Protein AF-A0A4Q4BQ60-F1 (afdb_monomer)

Secondary structure (DSSP, 8-state):
-PPPEEEEEEE-TTSSHHHHHHHHHTBTTEEE-S-TTBTTB-TTGGG-HHHHHHHHHHHTS--SSTT-HHHHHHHHH-HHHHHHHHHHHHHHTT-SEEEEEEETTTS-HHHHHHHHTSTTEEEEEEE--HHHHHHHHHHHHHHT--SS---SS--PPP-HHHHHHHHHHHHHHHHHHHHHHHHHT--EEEEEIIIIISS-HHHHHHHHHHHHHHTT----BS-SPPPTT---S---SSGGGGSTTHHHHHHHHHHTT-HHHHHSPTTTTTS-SS--TT------PPPPTTSS----------TT--------SS-HHHHHH-SSS--S-SPPPP--PPPP----------

Nearest PDB structures (foldseek):
  3ap3-assembly2_C  TM=4.066E-01  e=5.885E-04  Homo sapiens
  3qen-assembly1_B  TM=4.808E-01  e=2.242E-01  Homo sapiens
  3qej-assembly1_A  TM=4.127E-01  e=4.583E-01  Homo sapiens
  5ucp-assembly1_B  TM=2.015E-01  e=6.737E-01  Helicobacter pylori 26695
  5ucn-assembly1_A  TM=2.045E-01  e=1.814E+00  Helicobacter pylori 26695

Foldseek 3Di:
DAAEAEEEAEEAPQLCQLVLLLQQVQFPLEQRFECCLDQQFHGSVQVVVQLQCQLCVQLVHDPNDRRDPRLNVSCVVQVLSSVVSSSVSSVVVVGSYYYYYDYLPSDDLVSLLVVLLDPNYEYEYRWEQLLSSVLLVVQCVVVVDNWDAQCQVPAAADDLVCSVVVSVVRLVSVVSSLVSNVVSLAQYAYDYCVVQPVDPLVSNSVSSCLRCVLNPHRTDGNDSDGDPRDDDNHPDPDSLSNHDCSPVSCVVCVLVVNNCVNRDIRCVVVGDNHDDPDPDDDPPDDDDPVVPDDDDDDDDDDPPDDFPWDFDQDDPVLVVVPPPNNPDPRDGDTDGDDDDDDPPPDDPDD

Sequence (350 aa):
MSEFREILVLGLGRSGSNLLTTILRNVEGNAGFYEIFFDTKAQGLQHHPTILDRVGARLGVAAPDAESPALLAARDADPVAFFDAVSAEARAAGFQSMSCKIFARQISIGNLERLLKRPGISVIFLTRSRIDRYISELKGTITQSYVKEDTTALRPRLDLRKFLSTAFRQDRDLDKMQEAVGLSCVPQAHIDYSRDLDLPEAARVQAVARVLRAVGAEPVFTKTETEGWIVKQDTNTDWRDKIENGFEVASALAGLGLQTYAEAAPLTGKVPLRHQPGAVMPEPREPSLLDEGGYNIALSADPVITFTAIQYGRSFLAEWMGGQARAFGARRGVHFLKPTWTMETTDLAP

Structure (mmCIF, N/CA/C/O backbone):
data_AF-A0A4Q4BQ60-F1
#
_entry.id   AF-A0A4Q4BQ60-F1
#
loop_
_atom_site.group_PDB
_atom_site.id
_atom_site.type_symbol
_atom_site.label_atom_id
_atom_site.label_alt_id
_atom_site.label_comp_id
_atom_site.label_asym_id
_atom_site.label_entity_id
_atom_site.label_seq_id
_atom_site.pdbx_PDB_ins_code
_atom_site.Cartn_x
_atom_site.Cartn_y
_atom_site.Cartn_z
_atom_site.occupancy
_atom_site.B_iso_or_equiv
_atom_site.auth_seq_id
_atom_site.auth_comp_id
_atom_site.auth_asym_id
_atom_site.auth_atom_id
_atom_site.pdbx_PDB_model_num
ATOM 1 N N . MET A 1 1 ? -27.969 -6.924 11.969 1.00 54.66 1 MET A N 1
ATOM 2 C CA . MET A 1 1 ? -26.912 -5.963 11.587 1.00 54.66 1 MET A CA 1
ATOM 3 C C . MET A 1 1 ? -25.750 -6.778 11.054 1.00 54.66 1 MET A C 1
ATOM 5 O O . MET A 1 1 ? -25.487 -7.826 11.632 1.00 54.66 1 MET A O 1
ATOM 9 N N . SER A 1 2 ? -25.140 -6.381 9.936 1.00 69.88 2 SER A N 1
ATOM 10 C CA . SER A 1 2 ? -23.941 -7.056 9.425 1.00 69.88 2 SER A CA 1
ATOM 11 C C . SER A 1 2 ? -22.802 -6.945 10.443 1.00 69.88 2 SER A C 1
ATOM 13 O O . SER A 1 2 ? -22.693 -5.938 11.143 1.00 69.88 2 SER A O 1
ATOM 15 N N . GLU A 1 3 ? -21.983 -7.988 10.549 1.00 89.50 3 GLU A N 1
ATOM 16 C CA . GLU A 1 3 ? -20.775 -7.977 11.377 1.00 89.50 3 GLU A CA 1
ATOM 17 C C . GLU A 1 3 ? -19.804 -6.888 10.885 1.00 89.50 3 GLU A C 1
ATOM 19 O O . GLU A 1 3 ? -19.671 -6.674 9.678 1.00 89.50 3 GLU A O 1
ATOM 24 N N . PHE A 1 4 ? -19.149 -6.180 11.812 1.00 95.62 4 PHE A N 1
ATOM 25 C CA . PHE A 1 4 ? -18.172 -5.147 11.463 1.00 95.62 4 PHE A CA 1
ATOM 26 C C . PHE A 1 4 ? -16.934 -5.782 10.826 1.00 95.62 4 PHE A C 1
ATOM 28 O O . PHE A 1 4 ? -16.322 -6.656 11.439 1.00 95.62 4 PHE A O 1
ATOM 35 N N . ARG A 1 5 ? -16.544 -5.328 9.632 1.00 96.56 5 ARG A N 1
ATOM 36 C CA . ARG A 1 5 ? -15.430 -5.926 8.877 1.00 96.56 5 ARG A CA 1
ATOM 37 C C . ARG A 1 5 ? -14.160 -5.084 8.939 1.00 96.56 5 ARG A C 1
ATOM 39 O O . ARG A 1 5 ? -14.190 -3.876 8.723 1.00 96.56 5 ARG A O 1
ATOM 46 N N . GLU A 1 6 ? -13.029 -5.739 9.158 1.00 98.06 6 GLU A N 1
ATOM 47 C CA . GLU A 1 6 ? -11.701 -5.127 9.192 1.00 98.06 6 GLU A CA 1
ATOM 48 C C . GLU A 1 6 ? -10.913 -5.582 7.951 1.00 98.06 6 GLU A C 1
ATOM 50 O O . GLU A 1 6 ? -10.536 -6.745 7.834 1.00 98.06 6 GLU A O 1
ATOM 55 N N . ILE A 1 7 ? -10.685 -4.684 6.987 1.00 98.50 7 ILE A N 1
ATOM 56 C CA . ILE A 1 7 ? -10.025 -5.006 5.712 1.00 98.50 7 ILE A CA 1
ATOM 57 C C . ILE A 1 7 ? -8.574 -4.515 5.732 1.00 98.50 7 ILE A C 1
ATOM 59 O O . ILE A 1 7 ? -8.302 -3.315 5.657 1.00 98.50 7 ILE A O 1
ATOM 63 N N . LEU A 1 8 ? -7.627 -5.448 5.780 1.00 98.56 8 LEU A N 1
ATOM 64 C CA . LEU A 1 8 ? -6.197 -5.162 5.731 1.00 98.56 8 LEU A CA 1
ATOM 65 C C . LEU A 1 8 ? -5.689 -5.241 4.289 1.00 98.56 8 LEU A C 1
ATOM 67 O O . LEU A 1 8 ? -5.691 -6.305 3.673 1.00 98.56 8 LEU A O 1
ATOM 71 N N . VAL A 1 9 ? -5.206 -4.124 3.752 1.00 98.56 9 VAL A N 1
ATOM 72 C CA . VAL A 1 9 ? -4.512 -4.078 2.460 1.00 98.56 9 VAL A CA 1
ATOM 73 C C . VAL A 1 9 ? -3.017 -4.269 2.700 1.00 98.56 9 VAL A C 1
ATOM 75 O O . VAL A 1 9 ? -2.315 -3.341 3.104 1.00 98.56 9 VAL A O 1
ATOM 78 N N . LEU A 1 10 ? -2.512 -5.472 2.447 1.00 98.50 10 LEU A N 1
ATOM 79 C CA . LEU A 1 10 ? -1.099 -5.801 2.612 1.00 98.50 10 LEU A CA 1
ATOM 80 C C . LEU A 1 10 ? -0.356 -5.615 1.293 1.00 98.50 10 LEU A C 1
ATOM 82 O O . LEU A 1 10 ? -0.820 -6.040 0.236 1.00 98.50 10 LEU A O 1
ATOM 86 N N . GLY A 1 11 ? 0.819 -4.998 1.330 1.00 97.19 11 GLY A N 1
ATOM 87 C CA . GLY A 1 11 ? 1.593 -4.820 0.109 1.00 97.19 11 GLY A CA 1
ATOM 88 C C . GLY A 1 11 ? 2.907 -4.092 0.309 1.00 97.19 11 GLY A C 1
ATOM 89 O O . GLY A 1 11 ? 3.503 -4.082 1.385 1.00 97.19 11 GLY A O 1
ATOM 90 N N . LEU A 1 12 ? 3.361 -3.470 -0.773 1.00 96.25 12 LEU A N 1
ATOM 91 C CA . LEU A 1 12 ? 4.603 -2.709 -0.825 1.00 96.25 12 LEU A CA 1
ATOM 92 C C . LEU A 1 12 ? 4.329 -1.260 -1.216 1.00 96.25 12 LEU A C 1
ATOM 94 O O . LEU A 1 12 ? 3.353 -0.969 -1.913 1.00 96.25 12 LEU A O 1
ATOM 98 N N . GLY A 1 13 ? 5.236 -0.358 -0.844 1.00 94.50 13 GLY A N 1
ATOM 99 C CA . GLY A 1 13 ? 5.236 1.004 -1.371 1.00 94.50 13 GLY A CA 1
ATOM 100 C C . GLY A 1 13 ? 5.249 1.009 -2.905 1.00 94.50 13 GLY A C 1
ATOM 101 O O . GLY A 1 13 ? 5.829 0.125 -3.539 1.00 94.50 13 GLY A O 1
ATOM 102 N N . ARG A 1 14 ? 4.599 2.016 -3.504 1.00 94.69 14 ARG A N 1
ATOM 103 C CA . ARG A 1 14 ? 4.532 2.237 -4.969 1.00 94.69 14 ARG A CA 1
ATOM 104 C C . ARG A 1 14 ? 3.767 1.166 -5.771 1.00 94.69 14 ARG A C 1
ATOM 106 O O . ARG A 1 14 ? 3.898 1.079 -6.991 1.00 94.69 14 ARG A O 1
ATOM 113 N N . SER A 1 15 ? 2.906 0.401 -5.104 1.00 95.81 15 SER A N 1
ATOM 114 C CA . SER A 1 15 ? 2.019 -0.617 -5.697 1.00 95.81 15 SER A CA 1
ATOM 115 C C . SER A 1 15 ? 0.657 -0.087 -6.176 1.00 95.81 15 SER A C 1
ATOM 117 O O . SER A 1 15 ? -0.181 -0.863 -6.610 1.00 95.81 15 SER A O 1
ATOM 119 N N . GLY A 1 16 ? 0.409 1.225 -6.082 1.00 95.50 16 GLY A N 1
ATOM 120 C CA . GLY A 1 16 ? -0.921 1.808 -6.310 1.00 95.50 16 GLY A CA 1
ATOM 121 C C . GLY A 1 16 ? -1.831 1.778 -5.078 1.00 95.50 16 GLY A C 1
ATOM 122 O O . GLY A 1 16 ? -3.037 1.962 -5.200 1.00 95.50 16 GLY A O 1
ATOM 123 N N . SER A 1 17 ? -1.269 1.581 -3.883 1.00 95.38 17 SER A N 1
ATOM 124 C CA . SER A 1 17 ? -2.053 1.457 -2.651 1.00 95.38 17 SER A CA 1
ATOM 125 C C . SER A 1 17 ? -2.874 2.699 -2.306 1.00 95.38 17 SER A C 1
ATOM 127 O O . SER A 1 17 ? -3.989 2.539 -1.830 1.00 95.38 17 SER A O 1
ATOM 129 N N . ASN A 1 18 ? -2.392 3.909 -2.626 1.00 94.38 18 ASN A N 1
ATOM 130 C CA . ASN A 1 18 ? -3.175 5.146 -2.489 1.00 94.38 18 ASN A CA 1
ATOM 131 C C . ASN A 1 18 ? -4.449 5.119 -3.344 1.00 94.38 18 ASN A C 1
ATOM 133 O O . ASN A 1 18 ? -5.522 5.456 -2.853 1.00 94.38 18 ASN A O 1
ATOM 137 N N . LEU A 1 19 ? -4.330 4.680 -4.603 1.00 95.00 19 LEU A N 1
ATOM 138 C CA . LEU A 1 19 ? -5.462 4.563 -5.521 1.00 95.00 19 LEU A CA 1
ATOM 139 C C . LEU A 1 19 ? -6.506 3.592 -4.966 1.00 95.00 19 LEU A C 1
ATOM 141 O O . LEU A 1 19 ? -7.683 3.936 -4.898 1.00 95.00 19 LEU A O 1
ATOM 145 N N . LEU A 1 20 ? -6.070 2.414 -4.507 1.00 96.75 20 LEU A N 1
ATOM 146 C CA . LEU A 1 20 ? -6.969 1.437 -3.897 1.00 96.75 20 LEU A CA 1
ATOM 147 C C . LEU A 1 20 ? -7.653 1.997 -2.644 1.00 96.75 20 LEU A C 1
ATOM 149 O O . LEU A 1 20 ? -8.871 1.926 -2.544 1.00 96.75 20 LEU A O 1
ATOM 153 N N . THR A 1 21 ? -6.910 2.594 -1.709 1.00 94.88 21 THR A N 1
ATOM 154 C CA . THR A 1 21 ? -7.497 3.137 -0.472 1.00 94.88 21 THR A CA 1
ATOM 155 C C . THR A 1 21 ? -8.514 4.242 -0.736 1.00 94.88 21 THR A C 1
ATOM 157 O O . THR A 1 21 ? -9.523 4.312 -0.043 1.00 94.88 21 THR A O 1
ATOM 160 N N . THR A 1 22 ? -8.314 5.065 -1.765 1.00 93.75 22 THR A N 1
ATOM 161 C CA . THR A 1 22 ? -9.299 6.083 -2.152 1.00 93.75 22 THR A CA 1
ATOM 162 C C . THR A 1 22 ? -10.573 5.466 -2.717 1.00 93.75 22 THR A C 1
ATOM 164 O O . THR A 1 22 ? -11.662 5.921 -2.384 1.00 93.75 22 THR A O 1
ATOM 167 N N . ILE A 1 23 ? -10.469 4.383 -3.491 1.00 95.62 23 ILE A N 1
ATOM 168 C CA . ILE A 1 23 ? -11.645 3.622 -3.938 1.00 95.62 23 ILE A CA 1
ATOM 169 C C . ILE A 1 23 ? -12.373 3.007 -2.735 1.00 95.62 23 ILE A C 1
ATOM 171 O O . ILE A 1 23 ? -13.596 3.076 -2.658 1.00 95.62 23 ILE A O 1
ATOM 175 N N . LEU A 1 24 ? -11.636 2.452 -1.765 1.00 96.38 24 LEU A N 1
ATOM 176 C CA . LEU A 1 24 ? -12.221 1.879 -0.548 1.00 96.38 24 LEU A CA 1
ATOM 177 C C . LEU A 1 24 ? -12.920 2.933 0.321 1.00 96.38 24 LEU A C 1
ATOM 179 O O . LEU A 1 24 ? -13.941 2.633 0.931 1.00 96.38 24 LEU A O 1
ATOM 183 N N . ARG A 1 25 ? -12.427 4.175 0.355 1.00 94.44 25 ARG A N 1
ATOM 184 C CA . ARG A 1 25 ? -13.096 5.298 1.041 1.00 94.44 25 ARG A CA 1
ATOM 185 C C . ARG A 1 25 ? -14.433 5.684 0.411 1.00 94.44 25 ARG A C 1
ATOM 187 O O . ARG A 1 25 ? -15.273 6.248 1.101 1.00 94.44 25 ARG A O 1
ATOM 194 N N . ASN A 1 26 ? -14.638 5.368 -0.866 1.00 94.62 26 ASN A N 1
ATOM 195 C CA . ASN A 1 26 ? -15.910 5.603 -1.544 1.00 94.62 26 ASN A CA 1
ATOM 196 C C . ASN A 1 26 ? -16.940 4.489 -1.285 1.00 94.62 26 ASN A C 1
ATOM 198 O O . ASN A 1 26 ? -18.080 4.627 -1.731 1.00 94.62 26 ASN A O 1
ATOM 202 N N . VAL A 1 27 ? -16.579 3.402 -0.593 1.00 96.69 27 VAL A N 1
ATOM 203 C CA . VAL A 1 27 ? -17.529 2.353 -0.197 1.00 96.69 27 VAL A CA 1
ATOM 204 C C . VAL A 1 27 ? -18.395 2.865 0.956 1.00 96.69 27 VAL A C 1
ATOM 206 O O . VAL A 1 27 ? -17.883 3.289 1.991 1.00 96.69 27 VAL A O 1
ATOM 209 N N . GLU A 1 28 ? -19.711 2.832 0.775 1.00 96.38 28 GLU A N 1
ATOM 210 C CA . GLU A 1 28 ? -20.688 3.235 1.781 1.00 96.38 28 GLU A CA 1
ATOM 211 C C . GLU A 1 28 ? -20.489 2.442 3.077 1.00 96.38 28 GLU A C 1
ATOM 213 O O . GLU A 1 28 ? -20.291 1.228 3.064 1.00 96.38 28 GLU A O 1
ATOM 218 N N . GLY A 1 29 ? -20.502 3.144 4.212 1.00 95.81 29 GLY A N 1
ATOM 219 C CA . GLY A 1 29 ? -20.301 2.528 5.521 1.00 95.81 29 GLY A CA 1
ATOM 220 C C . GLY A 1 29 ? -18.863 2.088 5.821 1.00 95.81 29 GLY A C 1
ATOM 221 O O . GLY A 1 29 ? -18.637 1.557 6.907 1.00 95.81 29 GLY A O 1
ATOM 222 N N . ASN A 1 30 ? -17.884 2.332 4.941 1.00 97.50 30 ASN A N 1
ATOM 223 C CA . ASN A 1 30 ? -16.478 2.015 5.200 1.00 97.50 30 ASN A CA 1
ATOM 224 C C . ASN A 1 30 ? -15.686 3.221 5.737 1.00 97.50 30 ASN A C 1
ATOM 226 O O . ASN A 1 30 ? -15.586 4.261 5.086 1.00 97.50 30 ASN A O 1
ATOM 230 N N . ALA A 1 31 ? -15.034 3.055 6.888 1.00 97.56 31 ALA A N 1
ATOM 231 C CA . ALA A 1 31 ? -14.003 3.967 7.376 1.00 97.56 31 ALA A CA 1
ATOM 232 C C . ALA A 1 31 ? -12.666 3.646 6.687 1.00 97.56 31 ALA A C 1
ATOM 234 O O . ALA A 1 31 ? -11.920 2.755 7.104 1.00 97.56 31 ALA A O 1
ATOM 235 N N . GLY A 1 32 ? -12.377 4.334 5.583 1.00 96.62 32 GLY A N 1
ATOM 236 C CA . GLY A 1 32 ? -11.152 4.104 4.824 1.00 96.62 32 GLY A CA 1
ATOM 237 C C . GLY A 1 32 ? -9.973 4.942 5.324 1.00 96.62 32 GLY A C 1
ATOM 238 O O . GLY A 1 32 ? -9.939 6.162 5.168 1.00 96.62 32 GLY A O 1
ATOM 239 N N . PHE A 1 33 ? -8.968 4.259 5.857 1.00 97.12 33 PHE A N 1
ATOM 240 C CA . PHE A 1 33 ? -7.694 4.810 6.298 1.00 97.12 33 PHE A CA 1
ATOM 241 C C . PHE A 1 33 ? -6.572 4.490 5.294 1.00 97.12 33 PHE A C 1
ATOM 243 O O . PHE A 1 33 ? -6.686 3.588 4.460 1.00 97.12 33 PHE A O 1
ATOM 250 N N . TYR A 1 34 ? -5.464 5.229 5.379 1.00 95.75 34 TYR A N 1
ATOM 251 C CA . TYR A 1 34 ? -4.252 4.960 4.603 1.00 95.75 34 TYR A CA 1
ATOM 252 C C . TYR A 1 34 ? -3.311 4.070 5.439 1.00 95.75 34 TYR A C 1
ATOM 254 O O . TYR A 1 34 ? -3.701 2.977 5.848 1.00 95.75 34 TYR A O 1
ATOM 262 N N . GLU A 1 35 ? -2.069 4.499 5.668 1.00 97.06 35 GLU A N 1
ATOM 263 C CA . GLU A 1 35 ? -1.072 3.799 6.485 1.00 97.06 35 GLU A CA 1
ATOM 264 C C . GLU A 1 35 ? -1.162 4.255 7.948 1.00 97.06 35 GLU A C 1
ATOM 266 O O . GLU A 1 35 ? -0.475 5.185 8.370 1.00 97.06 35 GLU A O 1
ATOM 271 N N . ILE A 1 36 ? -2.007 3.597 8.742 1.00 97.75 36 ILE A N 1
ATOM 272 C CA . ILE A 1 36 ? -2.167 3.920 10.174 1.00 97.75 36 ILE A CA 1
ATOM 273 C C . ILE A 1 36 ? -0.901 3.614 11.002 1.00 97.75 36 ILE A C 1
ATOM 275 O O . ILE A 1 36 ? -0.709 4.177 12.076 1.00 97.75 36 ILE A O 1
ATOM 279 N N . PHE A 1 37 ? -0.014 2.769 10.466 1.00 98.00 37 PHE A N 1
ATOM 280 C CA . PHE A 1 37 ? 1.287 2.402 11.037 1.00 98.00 37 PHE A CA 1
ATOM 281 C C . PHE A 1 37 ? 2.475 3.102 10.353 1.00 98.00 37 PHE A C 1
ATOM 283 O O . PHE A 1 37 ? 3.601 2.612 10.399 1.00 98.00 37 PHE A O 1
ATOM 290 N N . PHE A 1 38 ? 2.243 4.223 9.665 1.00 96.88 38 PHE A N 1
ATOM 291 C CA . PHE A 1 38 ? 3.323 4.985 9.039 1.00 96.88 38 PHE A CA 1
ATOM 292 C C . PHE A 1 38 ? 4.126 5.770 10.074 1.00 96.88 38 PHE A C 1
ATOM 294 O O . PHE A 1 38 ? 3.551 6.435 10.925 1.00 96.88 38 PHE A O 1
ATOM 301 N N . ASP A 1 39 ? 5.451 5.724 9.982 1.00 94.94 39 ASP A N 1
ATOM 302 C CA . ASP A 1 39 ? 6.391 6.210 11.000 1.00 94.94 39 ASP A CA 1
ATOM 303 C C . ASP A 1 39 ? 6.043 7.582 11.603 1.00 94.94 39 ASP A C 1
ATOM 305 O O . ASP A 1 39 ? 5.951 7.721 12.820 1.00 94.94 39 ASP A O 1
ATOM 309 N N . THR A 1 40 ? 5.766 8.559 10.752 1.00 95.75 40 THR A N 1
ATOM 310 C CA . THR A 1 40 ? 5.608 9.971 11.106 1.00 95.75 40 THR A CA 1
ATOM 311 C C . THR A 1 40 ? 4.161 10.391 11.332 1.00 95.75 40 THR A C 1
ATOM 313 O O . THR A 1 40 ? 3.933 11.485 11.835 1.00 95.75 40 THR A O 1
ATOM 316 N N . LYS A 1 41 ? 3.174 9.559 10.965 1.00 96.69 41 LYS A N 1
ATOM 317 C CA . LYS A 1 41 ? 1.747 9.866 11.161 1.00 96.69 41 LYS A CA 1
ATOM 318 C C . LYS A 1 41 ? 0.822 8.666 11.017 1.00 96.69 41 LYS A C 1
ATOM 320 O O . LYS A 1 41 ? 1.021 7.824 10.150 1.00 96.69 41 LYS A O 1
ATOM 325 N N . ALA A 1 42 ? -0.279 8.648 11.762 1.00 96.44 42 ALA A N 1
ATOM 326 C CA . ALA A 1 42 ? -1.357 7.675 11.586 1.00 96.44 42 ALA A CA 1
ATOM 327 C C . ALA A 1 42 ? -2.273 8.057 10.403 1.00 96.44 42 ALA A C 1
ATOM 329 O O . ALA A 1 42 ? -3.354 8.630 10.567 1.00 96.44 42 ALA A O 1
ATOM 330 N N . GLN A 1 43 ? -1.823 7.775 9.176 1.00 95.88 43 GLN A N 1
ATOM 331 C CA . GLN A 1 43 ? -2.447 8.310 7.966 1.00 95.88 43 GLN A CA 1
ATOM 332 C C . GLN A 1 43 ? -3.897 7.842 7.779 1.00 95.88 43 GLN A C 1
ATOM 334 O O . GLN A 1 43 ? -4.206 6.652 7.730 1.00 95.88 43 GLN A O 1
ATOM 339 N N . GLY A 1 44 ? -4.779 8.808 7.547 1.00 94.31 44 GLY A N 1
ATOM 340 C CA . GLY A 1 44 ? -6.205 8.606 7.315 1.00 94.31 44 GLY A CA 1
ATOM 341 C C . GLY A 1 44 ? -7.061 9.047 8.498 1.00 94.31 44 GLY A C 1
ATOM 342 O O . GLY A 1 44 ? -8.195 9.461 8.278 1.00 94.31 44 GLY A O 1
ATOM 343 N N . LEU A 1 45 ? -6.517 9.056 9.723 1.00 96.62 45 LEU A N 1
ATOM 344 C CA . LEU A 1 45 ? -7.247 9.535 10.903 1.00 96.62 45 LEU A CA 1
ATOM 345 C C . LEU A 1 45 ? -7.632 11.016 10.794 1.00 96.62 45 LEU A C 1
ATOM 347 O O . LEU A 1 45 ? -8.698 11.399 11.263 1.00 96.62 45 LEU A O 1
ATOM 351 N N . GLN A 1 46 ? -6.850 11.833 10.079 1.00 95.25 46 GLN A N 1
ATOM 352 C CA . GLN A 1 46 ? -7.186 13.237 9.817 1.00 95.25 46 GLN A CA 1
ATOM 353 C C . GLN A 1 46 ? -8.482 13.430 9.007 1.00 95.25 46 GLN A C 1
ATOM 355 O O . GLN A 1 46 ? -9.039 14.522 8.987 1.00 95.25 46 GLN A O 1
ATOM 360 N N . HIS A 1 47 ? -8.972 12.390 8.323 1.00 94.12 47 HIS A N 1
ATOM 361 C CA . HIS A 1 47 ? -10.261 12.430 7.622 1.00 94.12 47 HIS A CA 1
ATOM 362 C C . HIS A 1 47 ? -11.447 12.099 8.538 1.00 94.12 47 HIS A C 1
ATOM 364 O O . HIS A 1 47 ? -12.595 12.247 8.126 1.00 94.12 47 HIS A O 1
ATOM 370 N N . HIS A 1 48 ? -11.172 11.670 9.772 1.00 96.44 48 HIS A N 1
ATOM 371 C CA . HIS A 1 48 ? -12.155 11.269 10.767 1.00 96.44 48 HIS A CA 1
ATOM 372 C C . HIS A 1 48 ? -11.793 11.867 12.141 1.00 96.44 48 HIS A C 1
ATOM 374 O O . HIS A 1 48 ? -11.461 11.116 13.059 1.00 96.44 48 HIS A O 1
ATOM 380 N N . PRO A 1 49 ? -11.861 13.202 12.315 1.00 96.75 49 PRO A N 1
ATOM 381 C CA . PRO A 1 49 ? -11.408 13.873 13.540 1.00 96.75 49 PRO A CA 1
ATOM 382 C C . PRO A 1 49 ? -12.084 13.325 14.805 1.00 96.75 49 PRO A C 1
ATOM 384 O O . PRO A 1 49 ? -11.419 13.060 15.796 1.00 96.75 49 PRO A O 1
ATOM 387 N N . THR A 1 50 ? -13.381 13.007 14.746 1.00 97.00 50 THR A N 1
ATOM 388 C CA . THR A 1 50 ? -14.089 12.387 15.878 1.00 97.00 50 THR A CA 1
ATOM 389 C C . THR A 1 50 ? -13.548 11.000 16.244 1.00 97.00 50 THR A C 1
ATOM 391 O O . THR A 1 50 ? -13.556 10.641 17.417 1.00 97.00 50 THR A O 1
ATOM 394 N N . ILE A 1 51 ? -13.087 10.208 15.269 1.00 98.19 51 ILE A N 1
ATOM 395 C CA . ILE A 1 51 ? -12.440 8.915 15.543 1.00 98.19 51 ILE A CA 1
ATOM 396 C C . ILE A 1 51 ? -11.067 9.163 16.167 1.00 98.19 51 ILE A C 1
ATOM 398 O O . ILE A 1 51 ? -10.751 8.543 17.175 1.00 98.19 51 ILE A O 1
ATOM 402 N N . LEU A 1 52 ? -10.275 10.081 15.606 1.00 98.12 52 LEU A N 1
ATOM 403 C CA . LEU A 1 52 ? -8.952 10.440 16.121 1.00 98.12 52 LEU A CA 1
ATOM 404 C C . LEU A 1 52 ? -9.002 10.859 17.599 1.00 98.12 52 LEU A C 1
ATOM 406 O O . LEU A 1 52 ? -8.273 10.291 18.413 1.00 98.12 52 LEU A O 1
ATOM 410 N N . ASP A 1 53 ? -9.908 11.773 17.953 1.00 97.44 53 ASP A N 1
ATOM 411 C CA . ASP A 1 53 ? -10.075 12.254 19.329 1.00 97.44 53 ASP A CA 1
ATOM 412 C C . ASP A 1 53 ? -10.400 11.102 20.290 1.00 97.44 53 ASP A C 1
ATOM 414 O O . ASP A 1 53 ? -9.817 10.977 21.371 1.00 97.44 53 ASP A O 1
ATOM 418 N N . ARG A 1 54 ? -11.315 10.213 19.882 1.00 98.12 54 ARG A N 1
ATOM 419 C CA . ARG A 1 54 ? -11.730 9.066 20.698 1.00 98.12 54 ARG A CA 1
ATOM 420 C C . ARG A 1 54 ? -10.651 7.992 20.800 1.00 98.12 54 ARG A C 1
ATOM 422 O O . ARG A 1 54 ? -10.528 7.369 21.852 1.00 98.12 54 ARG A O 1
ATOM 429 N N . VAL A 1 55 ? -9.846 7.794 19.755 1.00 98.44 55 VAL A N 1
ATOM 430 C CA . VAL A 1 55 ? -8.676 6.906 19.789 1.00 98.44 55 VAL A CA 1
ATOM 431 C C . VAL A 1 55 ? -7.659 7.428 20.801 1.00 98.44 55 VAL A C 1
ATOM 433 O O . VAL A 1 55 ? -7.216 6.659 21.652 1.00 98.44 55 VAL A O 1
ATOM 436 N N . GLY A 1 56 ? -7.347 8.729 20.776 1.00 97.75 56 GLY A N 1
ATOM 437 C CA . GLY A 1 56 ? -6.481 9.360 21.777 1.00 97.75 56 GLY A CA 1
ATOM 438 C C . GLY A 1 56 ? -7.011 9.162 23.199 1.00 97.75 56 GLY A C 1
ATOM 439 O O . GLY A 1 56 ? -6.296 8.654 24.063 1.00 97.75 56 GLY A O 1
ATOM 440 N N . ALA A 1 57 ? -8.299 9.449 23.418 1.00 97.88 57 ALA A N 1
ATOM 441 C CA . ALA A 1 57 ? -8.950 9.258 24.713 1.00 97.88 57 ALA A CA 1
ATOM 442 C C . ALA A 1 57 ? -8.896 7.797 25.199 1.00 97.88 57 ALA A C 1
ATOM 444 O O . ALA A 1 57 ? -8.573 7.549 26.360 1.00 97.88 57 ALA A O 1
ATOM 445 N N . ARG A 1 58 ? -9.158 6.823 24.317 1.00 98.25 58 ARG A N 1
ATOM 446 C CA . ARG A 1 58 ? -9.106 5.386 24.637 1.00 98.25 58 ARG A CA 1
ATOM 447 C C . ARG A 1 58 ? -7.696 4.909 24.984 1.00 98.25 58 ARG A C 1
ATOM 449 O O . ARG A 1 58 ? -7.548 4.033 25.830 1.00 98.25 58 ARG A O 1
ATOM 456 N N . LEU A 1 59 ? -6.680 5.471 24.336 1.00 98.12 59 LEU A N 1
ATOM 457 C CA . LEU A 1 59 ? -5.273 5.167 24.601 1.00 98.12 59 LEU A CA 1
ATOM 458 C C . LEU A 1 59 ? -4.699 5.974 25.778 1.00 98.12 59 LEU A C 1
ATOM 460 O O . LEU A 1 59 ? -3.558 5.746 26.168 1.00 98.12 59 LEU A O 1
ATOM 464 N N . GLY A 1 60 ? -5.468 6.908 26.349 1.00 97.88 60 GLY A N 1
ATOM 465 C CA . GLY A 1 60 ? -5.022 7.760 27.451 1.00 97.88 60 GLY A CA 1
ATOM 466 C C . GLY A 1 60 ? -3.984 8.809 27.041 1.00 97.88 60 GLY A C 1
ATOM 467 O O . GLY A 1 60 ? -3.173 9.216 27.871 1.00 97.88 60 GLY A O 1
ATOM 468 N N . VAL A 1 61 ? -3.984 9.242 25.776 1.00 97.88 61 VAL A N 1
ATOM 469 C CA . VAL A 1 61 ? -3.019 10.213 25.233 1.00 97.88 61 VAL A CA 1
ATOM 470 C C . VAL A 1 61 ? -3.710 11.394 24.559 1.00 97.88 61 VAL A C 1
ATOM 472 O O . VAL A 1 61 ? -4.788 11.271 23.980 1.00 97.88 61 VAL A O 1
ATOM 475 N N . ALA A 1 62 ? -3.060 12.557 24.587 1.00 94.50 62 ALA A N 1
ATOM 476 C CA . ALA A 1 62 ? -3.496 13.703 23.798 1.00 94.50 62 ALA A CA 1
ATOM 477 C C . ALA A 1 62 ? -3.166 13.478 22.311 1.00 94.50 62 ALA A C 1
ATOM 479 O O . ALA A 1 62 ? -2.010 13.253 21.943 1.00 94.50 62 ALA A O 1
ATOM 480 N N . ALA A 1 63 ? -4.176 13.566 21.449 1.00 95.31 63 ALA A N 1
ATOM 481 C CA . ALA A 1 63 ? -4.047 13.356 20.009 1.00 95.31 63 ALA A CA 1
ATOM 482 C C . ALA A 1 63 ? -4.700 14.508 19.222 1.00 95.31 63 ALA A C 1
ATOM 484 O O . ALA A 1 63 ? -5.706 14.282 18.559 1.00 95.31 63 ALA A O 1
ATOM 485 N N . PRO A 1 64 ? -4.167 15.747 19.310 1.00 94.62 64 PRO A N 1
ATOM 486 C CA . PRO A 1 64 ? -4.737 16.901 18.601 1.00 94.62 64 PRO A CA 1
ATOM 487 C C . PRO A 1 64 ? -4.744 16.730 17.073 1.00 94.62 64 PRO A C 1
ATOM 489 O O . PRO A 1 64 ? -5.557 17.336 16.381 1.00 94.62 64 PRO A O 1
ATOM 492 N N . ASP A 1 65 ? -3.840 15.904 16.550 1.00 97.50 65 ASP A N 1
ATOM 493 C CA . ASP A 1 65 ? -3.743 15.531 15.148 1.00 97.50 65 ASP A CA 1
ATOM 494 C C . ASP A 1 65 ? -3.154 14.109 15.014 1.00 97.50 65 ASP A C 1
ATOM 496 O O . ASP A 1 65 ? -2.760 13.464 15.993 1.00 97.50 65 ASP A O 1
ATOM 500 N N . ALA A 1 66 ? -3.114 13.603 13.780 1.00 96.56 66 ALA A N 1
ATOM 501 C CA . ALA A 1 66 ? -2.584 12.277 13.460 1.00 96.56 66 ALA A CA 1
ATOM 502 C C . ALA A 1 66 ? -1.040 12.191 13.507 1.00 96.56 66 ALA A C 1
ATOM 504 O O . ALA A 1 66 ? -0.494 11.103 13.312 1.00 96.5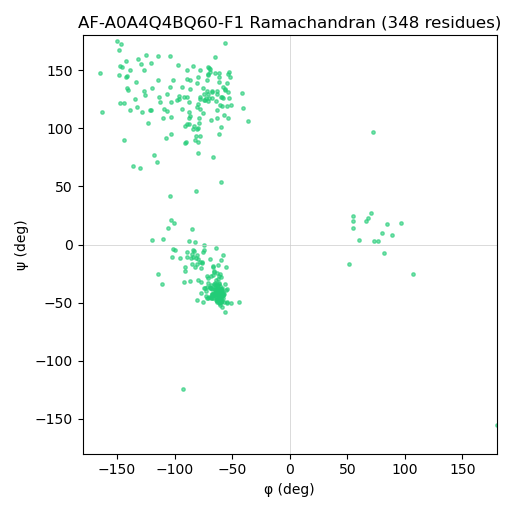6 66 ALA A O 1
ATOM 505 N N . GLU A 1 67 ? -0.356 13.316 13.725 1.00 97.75 67 GLU A N 1
ATOM 506 C CA . GLU A 1 67 ? 1.101 13.472 13.841 1.00 97.75 67 GLU A CA 1
ATOM 507 C C . GLU A 1 67 ? 1.545 13.592 15.315 1.00 97.75 67 GLU A C 1
ATOM 509 O O . GLU A 1 67 ? 2.742 13.601 15.600 1.00 97.75 67 GLU A O 1
ATOM 514 N N . SER A 1 68 ? 0.593 13.627 16.261 1.00 97.62 68 SER A N 1
ATOM 515 C CA . SER A 1 68 ? 0.850 13.781 17.694 1.00 97.62 68 SER A CA 1
ATOM 516 C C . SER A 1 68 ? 1.896 12.778 18.201 1.00 97.62 68 SER A C 1
ATOM 518 O O . SER A 1 68 ? 1.636 11.570 18.186 1.00 97.62 68 SER A O 1
ATOM 520 N N . PRO A 1 69 ? 3.039 13.236 18.752 1.00 97.88 69 PRO A N 1
ATOM 521 C CA . PRO A 1 69 ? 4.081 12.345 19.260 1.00 97.88 69 PRO A CA 1
ATOM 522 C C . PRO A 1 69 ? 3.583 11.349 20.313 1.00 97.88 69 PRO A C 1
ATOM 524 O O . PRO A 1 69 ? 4.045 10.212 20.344 1.00 97.88 69 PRO A O 1
ATOM 527 N N . ALA A 1 70 ? 2.617 11.742 21.151 1.00 98.12 70 ALA A N 1
ATOM 528 C CA . ALA A 1 70 ? 2.037 10.858 22.161 1.00 98.12 70 ALA A CA 1
ATOM 529 C C . ALA A 1 70 ? 1.182 9.745 21.531 1.00 98.12 70 ALA A C 1
ATOM 531 O O . ALA A 1 70 ? 1.219 8.604 21.989 1.00 98.12 70 ALA A O 1
ATOM 532 N N . LEU A 1 71 ? 0.461 10.058 20.449 1.00 98.31 71 LEU A N 1
ATOM 533 C CA . LEU A 1 71 ? -0.291 9.072 19.674 1.00 98.31 71 LEU A CA 1
ATOM 534 C C . LEU A 1 71 ? 0.652 8.087 18.974 1.00 98.31 71 LEU A C 1
ATOM 536 O O . LEU A 1 71 ? 0.431 6.878 19.040 1.00 98.31 71 LEU A O 1
ATOM 540 N N . LEU A 1 72 ? 1.712 8.593 18.334 1.00 98.31 72 LEU A N 1
ATOM 541 C CA . LEU A 1 72 ? 2.706 7.759 17.650 1.00 98.31 72 LEU A CA 1
ATOM 542 C C . LEU A 1 72 ? 3.455 6.860 18.640 1.00 98.31 72 LEU A C 1
ATOM 544 O O . LEU A 1 72 ? 3.605 5.671 18.383 1.00 98.31 72 LEU A O 1
ATOM 548 N N . ALA A 1 73 ? 3.830 7.384 19.810 1.00 98.19 73 ALA A N 1
ATOM 549 C CA . ALA A 1 73 ? 4.448 6.592 20.869 1.00 98.19 73 ALA A CA 1
ATOM 550 C C . ALA A 1 73 ? 3.510 5.492 21.397 1.00 98.19 73 ALA A C 1
ATOM 552 O O . ALA A 1 73 ? 3.949 4.359 21.581 1.00 98.19 73 ALA A O 1
ATOM 553 N N . ALA A 1 74 ? 2.220 5.789 21.601 1.00 98.31 74 ALA A N 1
ATOM 554 C CA . ALA A 1 74 ? 1.234 4.788 22.016 1.00 98.31 74 ALA A CA 1
ATOM 555 C C . ALA A 1 74 ? 1.055 3.685 20.960 1.00 98.31 74 ALA A C 1
ATOM 557 O O . ALA A 1 74 ? 1.018 2.501 21.294 1.00 98.31 74 ALA A O 1
ATOM 558 N N . ARG A 1 75 ? 1.003 4.068 19.678 1.00 98.12 75 ARG A N 1
ATOM 559 C CA . ARG A 1 75 ? 0.976 3.133 18.549 1.00 98.12 75 ARG A CA 1
ATOM 560 C C . ARG A 1 75 ? 2.210 2.241 18.513 1.00 98.12 75 ARG A C 1
ATOM 562 O O . ARG A 1 75 ? 2.072 1.038 18.331 1.00 98.12 75 ARG A O 1
ATOM 569 N N . ASP A 1 76 ? 3.396 2.820 18.644 1.00 97.81 76 ASP A N 1
ATOM 570 C CA . ASP A 1 76 ? 4.653 2.079 18.531 1.00 97.81 76 ASP A CA 1
ATOM 571 C C . ASP A 1 76 ? 4.875 1.153 19.736 1.00 97.81 76 ASP A C 1
ATOM 573 O O . ASP A 1 76 ? 5.472 0.086 19.590 1.00 97.81 76 ASP A O 1
ATOM 577 N N . ALA A 1 77 ? 4.341 1.522 20.906 1.00 98.25 77 ALA A N 1
ATOM 578 C CA . ALA A 1 77 ? 4.366 0.698 22.109 1.00 98.25 77 ALA A CA 1
ATOM 579 C C . ALA A 1 77 ? 3.484 -0.558 21.988 1.00 98.25 77 ALA A C 1
ATOM 581 O O . ALA A 1 77 ? 3.930 -1.650 22.343 1.00 98.25 77 ALA A O 1
ATOM 582 N N . ASP A 1 78 ? 2.257 -0.428 21.471 1.00 98.38 78 ASP A N 1
ATOM 583 C CA . ASP A 1 78 ? 1.382 -1.573 21.189 1.00 98.38 78 ASP A CA 1
ATOM 584 C C . ASP A 1 78 ? 0.552 -1.353 19.907 1.00 98.38 78 ASP A C 1
ATOM 586 O O . ASP A 1 78 ? -0.584 -0.864 19.957 1.00 98.38 78 ASP A O 1
ATOM 590 N N . PRO A 1 79 ? 1.081 -1.769 18.737 1.00 98.19 79 PRO A N 1
ATOM 591 C CA . PRO A 1 79 ? 0.388 -1.622 17.459 1.00 98.19 79 PRO A CA 1
ATOM 592 C C . PRO A 1 79 ? -0.964 -2.342 17.409 1.00 98.19 79 PRO A C 1
ATOM 594 O O . PRO A 1 79 ? -1.856 -1.929 16.667 1.00 98.19 79 PRO A O 1
ATOM 597 N N . VAL A 1 80 ? -1.126 -3.416 18.189 1.00 98.38 80 VAL A N 1
ATOM 598 C CA . VAL A 1 80 ? -2.376 -4.178 18.247 1.00 98.38 80 VAL A CA 1
ATOM 599 C C . VAL A 1 80 ? -3.411 -3.397 19.049 1.00 98.38 80 VAL A C 1
ATOM 601 O O . VAL A 1 80 ? -4.501 -3.163 18.543 1.00 98.38 80 VAL A O 1
ATOM 604 N N . ALA A 1 81 ? -3.066 -2.901 20.240 1.00 98.31 81 ALA A N 1
ATOM 605 C CA . ALA A 1 81 ? -3.983 -2.069 21.026 1.00 98.31 81 ALA A CA 1
ATOM 606 C C . ALA A 1 81 ? -4.381 -0.775 20.292 1.00 98.31 81 ALA A C 1
ATOM 608 O O . ALA A 1 81 ? -5.531 -0.340 20.365 1.00 98.31 81 ALA A O 1
ATOM 609 N N . PHE A 1 82 ? -3.454 -0.181 19.538 1.00 98.69 82 PHE A N 1
ATOM 610 C CA . PHE A 1 82 ? -3.752 0.965 18.685 1.00 98.69 82 PHE A CA 1
ATOM 611 C C . PHE A 1 82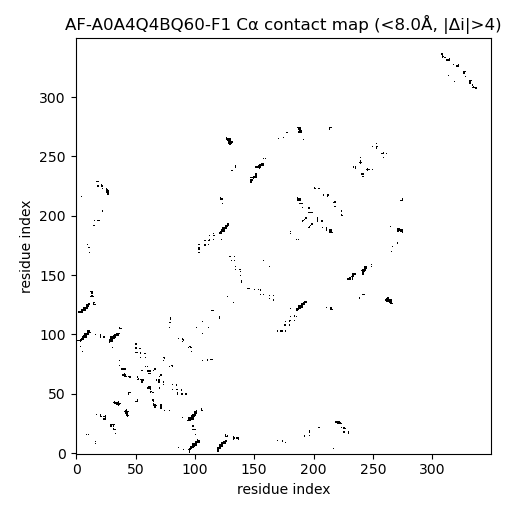 ? -4.754 0.622 17.575 1.00 98.69 82 PHE A C 1
ATOM 613 O O . PHE A 1 82 ? -5.736 1.342 17.391 1.00 98.69 82 PHE A O 1
ATOM 620 N N . PHE A 1 83 ? -4.551 -0.489 16.860 1.00 98.62 83 PHE A N 1
ATOM 621 C CA . PHE A 1 83 ? -5.509 -0.966 15.859 1.00 98.62 83 PHE A CA 1
ATOM 622 C C . PHE A 1 83 ? -6.893 -1.207 16.470 1.00 98.62 83 PHE A C 1
ATOM 624 O O . PHE A 1 83 ? -7.906 -0.794 15.906 1.00 98.62 83 PHE A O 1
ATOM 631 N N . ASP A 1 84 ? -6.927 -1.821 17.651 1.00 98.38 84 ASP A N 1
ATOM 632 C CA . ASP A 1 84 ? -8.152 -2.114 18.389 1.00 98.38 84 ASP A CA 1
ATOM 633 C C . ASP A 1 84 ? -8.909 -0.840 18.744 1.00 98.38 84 ASP A C 1
ATOM 635 O O . ASP A 1 84 ? -10.135 -0.800 18.622 1.00 98.38 84 ASP A O 1
ATOM 639 N N . ALA A 1 85 ? -8.186 0.212 19.133 1.00 98.50 85 ALA A N 1
ATOM 640 C CA . ALA A 1 85 ? -8.769 1.519 19.373 1.00 98.50 85 ALA A CA 1
ATOM 641 C C . ALA A 1 85 ? -9.380 2.103 18.094 1.00 98.50 85 ALA A C 1
ATOM 643 O O . ALA A 1 85 ? -10.544 2.499 18.107 1.00 98.50 85 ALA A O 1
ATOM 644 N N . VAL A 1 86 ? -8.646 2.100 16.977 1.00 98.50 86 VAL A N 1
ATOM 645 C CA . VAL A 1 86 ? -9.154 2.612 15.692 1.00 98.50 86 VAL A CA 1
ATOM 646 C C . VAL A 1 86 ? -10.406 1.849 15.246 1.00 98.50 86 VAL A C 1
ATOM 648 O O . VAL A 1 86 ? -11.399 2.470 14.868 1.00 98.50 86 VAL A O 1
ATOM 651 N N . SER A 1 87 ? -10.393 0.518 15.340 1.00 98.44 87 SER A N 1
ATOM 652 C CA . SER A 1 87 ? -11.532 -0.334 14.983 1.00 98.44 87 SER A CA 1
ATOM 653 C C . SER A 1 87 ? -12.750 -0.093 15.872 1.00 98.44 87 SER A C 1
ATOM 655 O O . SER A 1 87 ? -13.861 0.113 15.371 1.00 98.44 87 SER A O 1
ATOM 657 N N . ALA A 1 88 ? -12.552 -0.056 17.192 1.00 98.00 88 ALA A N 1
ATOM 658 C CA . ALA A 1 88 ? -13.631 0.188 18.140 1.00 98.00 88 ALA A CA 1
ATOM 659 C C . ALA A 1 88 ? -14.293 1.551 17.902 1.00 98.00 88 ALA A C 1
ATOM 661 O O . ALA A 1 88 ? -15.521 1.645 17.914 1.00 98.00 88 ALA A O 1
ATOM 662 N N . GLU A 1 89 ? -13.500 2.589 17.634 1.00 98.31 89 GLU A N 1
ATOM 663 C CA . GLU A 1 89 ? -14.023 3.936 17.414 1.00 98.31 89 GLU A CA 1
ATOM 664 C C . GLU A 1 89 ? -14.650 4.122 16.027 1.00 98.31 89 GLU A C 1
ATOM 666 O O . GLU A 1 89 ? -15.661 4.816 15.910 1.00 98.31 89 GLU A O 1
ATOM 671 N N . ALA A 1 90 ? -14.153 3.439 14.991 1.00 98.25 90 ALA A N 1
ATOM 672 C CA . ALA A 1 90 ? -14.842 3.365 13.702 1.00 98.25 90 ALA A CA 1
ATOM 673 C C . ALA A 1 90 ? -16.224 2.708 13.849 1.00 98.25 90 ALA A C 1
ATOM 675 O O . ALA A 1 90 ? -17.230 3.246 13.383 1.00 98.25 90 ALA A O 1
ATOM 676 N N . ARG A 1 91 ? -16.309 1.593 14.581 1.00 97.56 91 ARG A N 1
ATOM 677 C CA . ARG A 1 91 ? -17.589 0.940 14.880 1.00 97.56 91 ARG A CA 1
ATOM 678 C C . ARG A 1 91 ? -18.524 1.850 15.682 1.00 97.56 91 ARG A C 1
ATOM 680 O O . ARG A 1 91 ? -19.699 1.968 15.345 1.00 97.56 91 ARG A O 1
ATOM 687 N N . ALA A 1 92 ? -18.014 2.527 16.712 1.00 97.56 92 ALA A N 1
ATOM 688 C CA . ALA A 1 92 ? -18.792 3.456 17.535 1.00 97.56 92 ALA A CA 1
ATOM 689 C C . ALA A 1 92 ? -19.263 4.705 16.766 1.00 97.56 92 ALA A C 1
ATOM 691 O O . ALA A 1 92 ? -20.242 5.340 17.157 1.00 97.56 92 ALA A O 1
ATOM 692 N N . ALA A 1 93 ? -18.585 5.062 15.674 1.00 97.31 93 ALA A N 1
ATOM 693 C CA . ALA A 1 93 ? -18.999 6.121 14.757 1.00 97.31 93 ALA A CA 1
ATOM 694 C C . ALA A 1 93 ? -20.053 5.664 13.725 1.00 97.31 93 ALA A C 1
ATOM 696 O O . ALA A 1 93 ? -20.473 6.467 12.896 1.00 97.31 93 ALA A O 1
ATOM 697 N N . GLY A 1 94 ? -20.509 4.406 13.781 1.00 96.56 94 GLY A N 1
ATOM 698 C CA . GLY A 1 94 ? -21.573 3.877 12.924 1.00 96.56 94 GLY A CA 1
ATOM 699 C C . GLY A 1 94 ? -21.095 3.291 11.594 1.00 96.56 94 GLY A C 1
ATOM 700 O O . GLY A 1 94 ? -21.927 2.947 10.755 1.00 96.56 94 GLY A O 1
ATOM 701 N N . PHE A 1 95 ? -19.782 3.150 11.389 1.00 97.44 95 PHE A N 1
ATOM 702 C CA . PHE A 1 95 ? -19.255 2.462 10.213 1.00 97.44 95 PHE A CA 1
ATOM 703 C C . PHE A 1 95 ? -19.521 0.951 10.297 1.00 97.44 95 PHE A C 1
ATOM 705 O O . PHE A 1 95 ? -19.514 0.352 11.373 1.00 97.44 95 PHE A O 1
ATOM 712 N N . GLN A 1 96 ? -19.744 0.334 9.140 1.00 96.81 96 GLN A N 1
ATOM 713 C CA . GLN A 1 96 ? -19.946 -1.107 8.971 1.00 96.81 96 GLN A CA 1
ATOM 714 C C . GLN A 1 96 ? -18.630 -1.842 8.703 1.00 96.81 96 GLN A C 1
ATOM 716 O O . GLN A 1 96 ? -18.521 -3.042 8.947 1.00 96.81 96 GLN A O 1
ATOM 721 N N . SER A 1 97 ? -17.619 -1.132 8.212 1.00 97.56 97 SER A N 1
ATOM 722 C CA . SER A 1 97 ? -16.281 -1.674 8.028 1.00 97.56 97 SER A CA 1
ATOM 723 C C . SER A 1 97 ? -15.218 -0.602 8.206 1.00 97.56 97 SER A C 1
ATOM 725 O O . SER A 1 97 ? -15.504 0.595 8.195 1.00 97.56 97 SER A O 1
ATOM 727 N N . MET A 1 98 ? -13.973 -1.040 8.325 1.00 98.00 98 MET A N 1
ATOM 728 C CA . MET A 1 98 ? -12.810 -0.192 8.116 1.00 98.00 98 MET A CA 1
ATOM 729 C C . MET A 1 98 ? -11.839 -0.844 7.144 1.00 98.00 98 MET A C 1
ATOM 731 O O . MET A 1 98 ? -11.769 -2.070 7.044 1.00 98.00 98 MET A O 1
ATOM 735 N N . SER A 1 99 ? -11.030 -0.026 6.481 1.00 98.50 99 SER A N 1
ATOM 736 C CA . SER A 1 99 ? -9.918 -0.511 5.671 1.00 98.50 99 SER A CA 1
ATOM 737 C C . SER A 1 99 ? -8.657 0.287 5.948 1.00 98.50 99 SER A C 1
ATOM 739 O O . SER A 1 99 ? -8.729 1.509 6.025 1.00 98.50 99 SER A O 1
ATOM 741 N N . CYS A 1 100 ? -7.501 -0.361 6.025 1.00 98.44 100 CYS A N 1
ATOM 742 C CA . CYS A 1 100 ? -6.210 0.323 6.089 1.00 98.44 100 CYS A CA 1
ATOM 743 C C . CYS A 1 100 ? -5.161 -0.441 5.286 1.00 98.44 100 CYS A C 1
ATOM 745 O O . CYS A 1 100 ? -5.309 -1.638 5.035 1.00 98.44 100 CYS A O 1
ATOM 747 N N . LYS A 1 101 ? -4.096 0.247 4.871 1.00 97.62 101 LYS A N 1
ATOM 748 C CA . LYS A 1 101 ? -2.939 -0.397 4.243 1.00 97.62 101 LYS A CA 1
ATOM 749 C C . LYS A 1 101 ? -1.793 -0.555 5.229 1.00 97.62 101 LYS A C 1
ATOM 751 O O . LYS A 1 101 ? -1.533 0.333 6.037 1.00 97.62 101 LYS A O 1
ATOM 756 N N . ILE A 1 102 ? -1.107 -1.686 5.127 1.00 98.19 102 ILE A N 1
ATOM 757 C CA . ILE A 1 102 ? 0.031 -2.036 5.970 1.00 98.19 102 ILE A CA 1
ATOM 758 C C . ILE A 1 102 ? 1.141 -2.580 5.076 1.00 98.19 102 ILE A C 1
ATOM 760 O O . ILE A 1 102 ? 0.950 -3.526 4.308 1.00 98.19 102 ILE A O 1
ATOM 764 N N . PHE A 1 103 ? 2.322 -1.983 5.178 1.00 97.50 103 PHE A N 1
ATOM 765 C CA . PHE A 1 103 ? 3.522 -2.464 4.509 1.00 97.50 103 PHE A CA 1
ATOM 766 C C . PHE A 1 103 ? 4.375 -3.319 5.442 1.00 97.50 103 PHE A C 1
ATOM 768 O O . PHE A 1 103 ? 4.368 -3.143 6.658 1.00 97.50 103 PHE A O 1
ATOM 775 N N . ALA A 1 104 ? 5.176 -4.214 4.859 1.00 90.75 104 ALA A N 1
ATOM 776 C CA . ALA A 1 104 ? 5.947 -5.224 5.591 1.00 90.75 104 ALA A CA 1
ATOM 777 C C . ALA A 1 104 ? 6.887 -4.704 6.691 1.00 90.75 104 ALA A C 1
ATOM 779 O O . ALA A 1 104 ? 7.280 -5.459 7.571 1.00 90.75 104 ALA A O 1
ATOM 780 N N . ARG A 1 105 ? 7.252 -3.420 6.656 1.00 91.62 10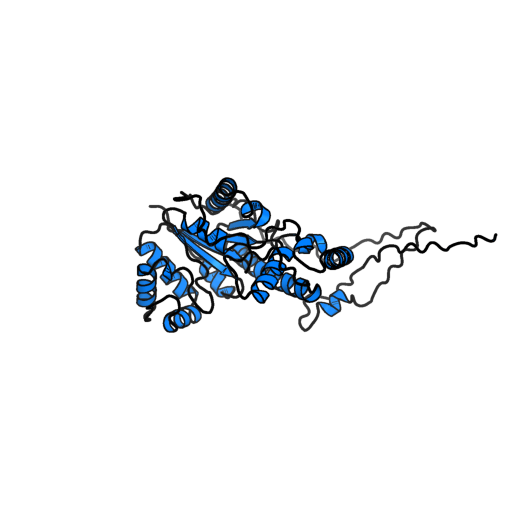5 ARG A N 1
ATOM 781 C CA . ARG A 1 105 ? 8.135 -2.793 7.652 1.00 91.62 105 ARG A CA 1
ATOM 782 C C . ARG A 1 105 ? 7.401 -1.995 8.727 1.00 91.62 105 ARG A C 1
ATOM 784 O O . ARG A 1 105 ? 8.053 -1.490 9.628 1.00 91.62 105 ARG A O 1
ATOM 791 N N . GLN A 1 106 ? 6.084 -1.857 8.614 1.00 96.56 106 GLN A N 1
ATOM 792 C CA . GLN A 1 106 ? 5.268 -1.043 9.518 1.00 96.56 106 GLN A CA 1
ATOM 793 C C . GLN A 1 106 ? 4.728 -1.838 10.706 1.00 96.56 106 GLN A C 1
ATOM 795 O O . GLN A 1 106 ? 4.332 -1.262 11.711 1.00 96.56 106 GLN A O 1
ATOM 800 N N . ILE A 1 107 ? 4.708 -3.165 10.596 1.00 97.06 107 ILE A N 1
ATOM 801 C CA . ILE A 1 107 ? 4.265 -4.057 11.660 1.00 97.06 107 ILE A CA 1
ATOM 802 C C . ILE A 1 107 ? 5.162 -5.293 11.691 1.00 97.06 107 ILE A C 1
ATOM 804 O O . ILE A 1 107 ? 5.611 -5.774 10.650 1.00 97.06 107 ILE A O 1
ATOM 808 N N . SER A 1 108 ? 5.429 -5.821 12.885 1.00 97.75 108 SER A N 1
ATOM 809 C CA . SER A 1 108 ? 6.088 -7.119 13.020 1.00 97.75 108 SER A CA 1
ATOM 810 C C . SER A 1 108 ? 5.139 -8.247 12.600 1.00 97.75 108 SER A C 1
ATOM 812 O O . SER A 1 108 ? 3.922 -8.128 12.741 1.00 97.75 108 SER A O 1
ATOM 814 N N . ILE A 1 109 ? 5.687 -9.373 12.133 1.00 98.06 109 ILE A N 1
ATOM 815 C CA . ILE A 1 109 ? 4.871 -10.545 11.772 1.00 98.06 109 ILE A CA 1
ATOM 816 C C . ILE A 1 109 ? 4.061 -11.047 12.974 1.00 98.06 109 ILE A C 1
ATOM 818 O O . ILE A 1 109 ? 2.869 -11.278 12.833 1.00 98.06 109 ILE A O 1
ATOM 822 N N . GLY A 1 110 ? 4.649 -11.091 14.175 1.00 98.25 110 GLY A N 1
ATOM 823 C CA . GLY A 1 110 ? 3.918 -11.499 15.381 1.00 98.25 110 GLY A CA 1
ATOM 824 C C . GLY A 1 110 ? 2.739 -10.579 15.729 1.00 98.25 110 GLY A C 1
ATOM 825 O O . GLY A 1 110 ? 1.692 -11.054 16.163 1.00 98.25 110 GLY A O 1
ATOM 826 N N . ASN A 1 111 ? 2.854 -9.265 15.500 1.00 98.50 111 ASN A N 1
ATOM 827 C CA . ASN A 1 111 ? 1.719 -8.355 15.681 1.00 98.50 111 ASN A CA 1
ATOM 828 C C . ASN A 1 111 ? 0.681 -8.510 14.561 1.00 98.50 111 ASN A C 1
ATOM 830 O O . ASN A 1 111 ? -0.511 -8.489 14.852 1.00 98.50 111 ASN A O 1
ATOM 834 N N . LEU A 1 112 ? 1.102 -8.736 13.312 1.00 98.56 112 LEU A N 1
ATOM 835 C CA . LEU A 1 112 ? 0.182 -9.061 12.220 1.00 98.56 112 LEU A CA 1
ATOM 836 C C . LEU A 1 112 ? -0.612 -10.342 12.524 1.00 98.56 112 LEU A C 1
ATOM 838 O O . LEU A 1 112 ? -1.829 -10.333 12.409 1.00 98.56 112 LEU A O 1
ATOM 842 N N . GLU A 1 113 ? 0.034 -11.411 12.988 1.00 98.38 113 GLU A N 1
ATOM 843 C CA . GLU A 1 113 ? -0.631 -12.656 13.403 1.00 98.38 113 GLU A CA 1
ATOM 844 C C . GLU A 1 113 ? -1.652 -12.430 14.525 1.00 98.38 113 GLU A C 1
ATOM 846 O O . GLU A 1 113 ? -2.719 -13.043 14.530 1.00 98.38 113 GLU A O 1
ATOM 851 N N . ARG A 1 114 ? -1.363 -11.531 15.477 1.00 98.25 114 ARG A N 1
ATOM 852 C CA . ARG A 1 114 ? -2.332 -11.134 16.514 1.00 98.25 114 ARG A CA 1
ATOM 853 C C . ARG A 1 114 ? -3.549 -10.432 15.911 1.00 98.25 114 ARG A C 1
ATOM 855 O O . ARG A 1 114 ? -4.661 -10.710 16.353 1.00 98.25 114 ARG A O 1
ATOM 862 N N . LEU A 1 115 ? -3.359 -9.574 14.906 1.00 98.25 115 LEU A N 1
ATOM 863 C CA . LEU A 1 115 ? -4.470 -8.956 14.176 1.00 98.25 115 LEU A CA 1
ATOM 864 C C . LEU A 1 115 ? -5.277 -10.000 13.398 1.00 98.25 115 LEU A C 1
ATOM 866 O O . LEU A 1 115 ? -6.497 -9.987 13.455 1.00 98.25 115 LEU A O 1
ATOM 870 N N . LEU A 1 116 ? -4.617 -10.942 12.726 1.00 98.00 116 LEU A N 1
ATOM 871 C CA . LEU A 1 116 ? -5.276 -11.949 11.887 1.00 98.00 116 LEU A CA 1
ATOM 872 C C . LEU A 1 116 ? -6.144 -12.947 12.670 1.00 98.00 116 LEU A C 1
ATOM 874 O O . LEU A 1 116 ? -7.026 -13.569 12.091 1.00 98.00 116 LEU A O 1
ATOM 878 N N . LYS A 1 117 ? -5.943 -13.081 13.985 1.00 96.12 117 LYS A N 1
ATOM 879 C CA . LYS A 1 117 ? -6.777 -13.924 14.863 1.00 96.12 117 LYS A CA 1
ATOM 880 C C . LYS A 1 117 ? -8.144 -13.315 15.193 1.00 96.12 117 LYS A C 1
ATOM 882 O O . LYS A 1 117 ? -8.946 -13.962 15.866 1.00 96.12 117 LYS A O 1
ATOM 887 N N . ARG A 1 118 ? -8.403 -12.068 14.796 1.00 93.00 118 ARG A N 1
ATOM 888 C CA . ARG A 1 118 ? -9.638 -11.357 15.146 1.00 93.00 118 ARG A CA 1
ATOM 889 C C . ARG A 1 118 ? -10.797 -11.787 14.239 1.00 93.00 118 ARG A C 1
ATOM 891 O O . ARG A 1 118 ? -10.589 -12.012 13.044 1.00 93.00 118 ARG A O 1
ATOM 898 N N . PRO A 1 119 ? -12.028 -11.863 14.773 1.00 92.75 119 PRO A N 1
ATOM 899 C CA . PRO A 1 119 ? -13.209 -12.077 13.946 1.00 92.75 119 PRO A CA 1
ATOM 900 C C . PRO A 1 119 ? -13.427 -10.883 13.008 1.00 92.75 119 PRO A C 1
ATOM 902 O O . PRO A 1 119 ? -13.109 -9.745 13.351 1.00 92.75 119 PRO A O 1
ATOM 905 N N . GLY A 1 120 ? -13.959 -11.144 11.815 1.00 93.69 120 GLY A N 1
ATOM 906 C CA . GLY A 1 120 ? -14.256 -10.099 10.832 1.00 93.69 120 GLY A CA 1
ATOM 907 C C . GLY A 1 120 ? -13.044 -9.541 10.073 1.00 93.69 120 GLY A C 1
ATOM 908 O O . GLY A 1 120 ? -13.228 -8.652 9.238 1.00 93.69 120 GLY A O 1
ATOM 909 N N . ILE A 1 121 ? -11.829 -10.057 10.298 1.00 97.50 121 ILE A N 1
ATOM 910 C CA . ILE A 1 121 ? -10.652 -9.682 9.504 1.00 97.50 121 ILE A CA 1
ATOM 911 C C . ILE A 1 121 ? -10.736 -10.265 8.098 1.00 97.50 121 ILE A C 1
ATOM 913 O O . ILE A 1 121 ? -11.172 -11.391 7.862 1.00 97.50 121 ILE A O 1
ATOM 917 N N . SER A 1 122 ? -10.301 -9.472 7.134 1.00 97.75 122 SER A N 1
ATOM 918 C CA . SER A 1 122 ? -10.173 -9.843 5.736 1.00 97.75 122 SER A CA 1
ATOM 919 C C . SER A 1 122 ? -8.916 -9.212 5.160 1.00 97.75 122 SER A C 1
ATOM 921 O O . SER A 1 122 ? -8.560 -8.092 5.519 1.00 97.75 122 SER A O 1
ATOM 923 N N . VAL A 1 123 ? -8.234 -9.917 4.263 1.00 98.25 123 VAL A N 1
ATOM 924 C CA . VAL A 1 123 ? -6.944 -9.480 3.721 1.00 98.25 123 VAL A CA 1
ATOM 925 C C . VAL A 1 123 ? -7.014 -9.301 2.213 1.00 98.25 123 VAL A C 1
ATOM 927 O O . VAL A 1 123 ? -7.503 -10.153 1.480 1.00 98.25 123 VAL A O 1
ATOM 930 N N . ILE A 1 124 ? -6.464 -8.200 1.721 1.00 98.38 124 ILE A N 1
ATOM 931 C CA . ILE A 1 124 ? -6.240 -7.980 0.296 1.00 98.38 124 ILE A CA 1
ATOM 932 C C . ILE A 1 124 ? -4.746 -7.772 0.091 1.00 98.38 124 ILE A C 1
ATOM 934 O O . ILE A 1 124 ? -4.184 -6.783 0.555 1.00 98.38 124 ILE A O 1
ATOM 938 N N . PHE A 1 125 ? -4.100 -8.679 -0.637 1.00 98.25 125 PHE A N 1
ATOM 939 C CA . PHE A 1 125 ? -2.744 -8.446 -1.118 1.00 98.25 125 PHE A CA 1
ATOM 940 C C . PHE A 1 125 ? -2.787 -7.522 -2.330 1.00 98.25 125 PHE A C 1
ATOM 942 O O . PHE A 1 125 ? -3.453 -7.835 -3.312 1.00 98.25 125 PHE A O 1
ATOM 949 N N . LEU A 1 126 ? -2.058 -6.410 -2.283 1.00 98.06 126 LEU A N 1
ATOM 950 C CA . LEU A 1 126 ? -1.857 -5.518 -3.418 1.00 98.06 126 LEU A CA 1
ATOM 951 C C . LEU A 1 126 ? -0.415 -5.618 -3.911 1.00 98.06 126 LEU A C 1
ATOM 953 O O . LEU A 1 126 ? 0.532 -5.244 -3.210 1.00 98.06 126 LEU A O 1
ATOM 957 N N . THR A 1 127 ? -0.251 -6.073 -5.149 1.00 97.75 127 THR A N 1
ATOM 958 C CA . THR A 1 127 ? 1.060 -6.210 -5.783 1.00 97.75 127 THR A CA 1
ATOM 959 C C . THR A 1 127 ? 1.129 -5.467 -7.112 1.00 97.75 127 THR A C 1
ATOM 961 O O . THR A 1 127 ? 0.129 -5.023 -7.666 1.00 97.75 127 THR A O 1
ATOM 964 N N . ARG A 1 128 ? 2.352 -5.246 -7.590 1.00 97.69 128 ARG A N 1
ATOM 965 C CA . ARG A 1 128 ? 2.663 -4.594 -8.864 1.00 97.69 128 ARG A CA 1
ATOM 966 C C . ARG A 1 128 ? 3.942 -5.211 -9.407 1.00 97.69 128 ARG A C 1
ATOM 968 O O . ARG A 1 128 ? 4.765 -5.668 -8.607 1.00 97.69 128 ARG A O 1
ATOM 975 N N . SER A 1 129 ? 4.118 -5.180 -10.728 1.00 97.94 129 SER A N 1
ATOM 976 C CA . SER A 1 129 ? 5.375 -5.544 -11.389 1.00 97.94 129 SER A CA 1
ATOM 977 C C . SER A 1 129 ? 6.588 -4.992 -10.634 1.00 97.94 129 SER A C 1
ATOM 979 O O . SER A 1 129 ? 6.616 -3.813 -10.252 1.00 97.94 129 SER A O 1
ATOM 981 N N . ARG A 1 130 ? 7.578 -5.856 -10.373 1.00 98.19 130 ARG A N 1
ATOM 982 C CA . ARG A 1 130 ? 8.739 -5.503 -9.541 1.00 98.19 130 ARG A CA 1
ATOM 983 C C . ARG A 1 130 ? 9.514 -4.347 -10.151 1.00 98.19 130 ARG A C 1
ATOM 985 O O . ARG A 1 130 ? 9.897 -3.435 -9.416 1.00 98.19 130 ARG A O 1
ATOM 992 N N . ILE A 1 131 ? 9.722 -4.382 -11.467 1.00 98.44 131 ILE A N 1
ATOM 993 C CA . ILE A 1 131 ? 10.489 -3.362 -12.177 1.00 98.44 131 ILE A CA 1
ATOM 994 C C . ILE A 1 131 ? 9.746 -2.025 -12.232 1.00 98.44 131 ILE A C 1
ATOM 996 O O . ILE A 1 131 ? 10.326 -1.008 -11.861 1.00 98.44 131 ILE A O 1
ATOM 1000 N N . ASP A 1 132 ? 8.446 -2.015 -12.541 1.00 98.12 132 ASP A N 1
ATOM 1001 C CA . ASP A 1 132 ? 7.651 -0.778 -12.540 1.00 98.12 132 ASP A CA 1
ATOM 1002 C C . ASP A 1 132 ? 7.585 -0.129 -11.160 1.00 98.12 132 ASP A C 1
ATOM 1004 O O . ASP A 1 132 ? 7.680 1.093 -11.021 1.00 98.12 132 ASP A O 1
ATOM 1008 N N . ARG A 1 133 ? 7.421 -0.947 -10.117 1.00 97.31 133 ARG A N 1
ATOM 1009 C CA . ARG A 1 133 ? 7.407 -0.472 -8.735 1.00 97.31 133 ARG A CA 1
ATOM 1010 C C . ARG A 1 133 ? 8.752 0.155 -8.365 1.00 97.31 133 ARG A C 1
ATOM 1012 O O . ARG A 1 133 ? 8.759 1.238 -7.786 1.00 97.31 133 ARG A O 1
ATOM 1019 N N . TYR A 1 134 ? 9.865 -0.490 -8.721 1.00 98.19 134 TYR A N 1
ATOM 1020 C CA . TYR A 1 134 ? 11.207 0.026 -8.445 1.00 98.19 134 TYR A CA 1
ATOM 1021 C C . TYR A 1 134 ? 11.504 1.318 -9.216 1.00 98.19 134 TYR A C 1
ATOM 1023 O O . TYR A 1 134 ? 11.998 2.279 -8.634 1.00 98.19 134 TYR A O 1
ATOM 1031 N N . ILE A 1 135 ? 11.135 1.397 -10.497 1.00 98.00 135 ILE A N 1
ATOM 1032 C CA . ILE A 1 135 ? 11.260 2.628 -11.292 1.00 98.00 135 ILE A CA 1
ATOM 1033 C C . ILE A 1 135 ? 10.435 3.757 -10.661 1.00 98.00 135 ILE A C 1
ATOM 1035 O O . ILE A 1 135 ? 10.922 4.874 -10.498 1.00 98.00 135 ILE A O 1
ATOM 1039 N N . SER A 1 136 ? 9.206 3.462 -10.234 1.00 96.38 136 SER A N 1
ATOM 1040 C CA . SER A 1 136 ? 8.339 4.425 -9.549 1.00 96.38 136 SER A CA 1
ATOM 1041 C C . SER A 1 136 ? 8.900 4.893 -8.196 1.00 96.38 136 SER A C 1
ATOM 1043 O O . SER A 1 136 ? 8.625 6.020 -7.780 1.00 96.38 136 SER A O 1
ATOM 1045 N N . GLU A 1 137 ? 9.664 4.047 -7.502 1.00 95.88 137 GLU A N 1
ATOM 1046 C CA . GLU A 1 137 ? 10.392 4.379 -6.269 1.00 95.88 137 GLU A CA 1
ATOM 1047 C C . GLU A 1 137 ? 11.603 5.281 -6.557 1.00 95.88 137 GLU A C 1
ATOM 1049 O O . GLU A 1 137 ? 11.773 6.302 -5.888 1.00 95.88 137 GLU A O 1
ATOM 1054 N N . LEU A 1 138 ? 12.386 4.978 -7.601 1.00 96.94 138 LEU A N 1
ATOM 1055 C CA . LEU A 1 138 ? 13.502 5.821 -8.049 1.00 96.94 138 LEU A CA 1
ATOM 1056 C C . LEU A 1 138 ? 13.033 7.230 -8.426 1.00 96.94 138 LEU A C 1
ATOM 1058 O O . LEU A 1 138 ? 13.598 8.212 -7.952 1.00 96.94 138 LEU A O 1
ATOM 1062 N N . LYS A 1 139 ? 11.969 7.339 -9.231 1.00 96.38 139 LYS A N 1
ATOM 1063 C CA . LYS A 1 139 ? 11.399 8.636 -9.626 1.00 96.38 139 LYS A CA 1
ATOM 1064 C C . LYS A 1 139 ? 10.897 9.432 -8.421 1.00 96.38 139 LYS A C 1
ATOM 1066 O O . LYS A 1 139 ? 11.192 10.618 -8.317 1.00 96.38 139 LYS A O 1
ATOM 1071 N N . GLY A 1 140 ? 10.207 8.781 -7.482 1.00 93.50 140 GLY A N 1
ATOM 1072 C CA . GLY A 1 140 ? 9.755 9.428 -6.244 1.00 93.50 140 GLY A CA 1
ATOM 1073 C C . GLY A 1 140 ? 10.913 9.907 -5.361 1.00 93.50 140 GLY A C 1
ATOM 1074 O O . GLY A 1 140 ? 10.845 10.980 -4.773 1.00 93.50 140 GLY A O 1
ATOM 1075 N N . THR A 1 141 ? 12.018 9.157 -5.334 1.00 94.06 141 THR A N 1
ATOM 1076 C CA . THR A 1 141 ? 13.245 9.555 -4.623 1.00 94.06 141 THR A CA 1
ATOM 1077 C C . THR A 1 141 ? 13.905 10.774 -5.274 1.00 94.06 141 THR A C 1
ATOM 1079 O O . THR A 1 141 ? 14.412 11.642 -4.575 1.00 94.06 141 THR A O 1
ATOM 1082 N N . ILE A 1 142 ? 13.901 10.870 -6.604 1.00 95.06 142 ILE A N 1
ATOM 1083 C CA . ILE A 1 142 ? 14.500 12.007 -7.323 1.00 95.06 142 ILE A CA 1
ATOM 1084 C C . ILE A 1 142 ? 13.663 13.275 -7.151 1.00 95.06 142 ILE A C 1
ATOM 1086 O O . ILE A 1 142 ? 14.200 14.340 -6.871 1.00 95.06 142 ILE A O 1
ATOM 1090 N N . THR A 1 143 ? 12.349 13.149 -7.307 1.00 93.12 143 THR A N 1
ATOM 1091 C CA . THR A 1 143 ? 11.404 14.277 -7.262 1.00 93.12 143 THR A CA 1
ATOM 1092 C C . THR A 1 143 ? 11.053 14.707 -5.840 1.00 93.12 143 THR A C 1
ATOM 1094 O O . THR A 1 143 ? 10.519 15.793 -5.644 1.00 93.12 143 THR A O 1
ATOM 1097 N N . GLN A 1 144 ? 11.333 13.861 -4.837 1.00 91.81 144 GLN A N 1
ATOM 1098 C CA . GLN A 1 144 ? 10.851 14.019 -3.456 1.00 91.81 144 GLN A CA 1
ATOM 1099 C C . GLN A 1 144 ? 9.319 14.143 -3.377 1.00 91.81 144 GLN A C 1
ATOM 1101 O O . GLN A 1 144 ? 8.761 14.682 -2.422 1.00 91.81 144 GLN A O 1
ATOM 1106 N N . SER A 1 145 ? 8.627 13.615 -4.388 1.00 86.81 145 SER A N 1
ATOM 1107 C CA . SER A 1 145 ? 7.200 13.788 -4.597 1.00 86.81 145 SER A CA 1
ATOM 1108 C C . SER A 1 145 ? 6.578 12.483 -5.076 1.00 86.81 145 SER A C 1
ATOM 1110 O O . SER A 1 145 ? 7.070 11.772 -5.955 1.00 86.81 145 SER A O 1
ATOM 1112 N N . TYR A 1 146 ? 5.460 12.131 -4.450 1.00 81.69 146 TYR A N 1
ATOM 1113 C CA . TYR A 1 146 ? 4.802 10.840 -4.646 1.00 81.69 146 TYR A CA 1
ATOM 1114 C C . TYR A 1 146 ? 3.372 10.973 -5.179 1.00 81.69 146 TYR A C 1
ATOM 1116 O O . TYR A 1 146 ? 2.686 9.954 -5.306 1.00 81.69 146 TYR A O 1
ATOM 1124 N N . VAL A 1 147 ? 2.927 12.203 -5.466 1.00 83.38 147 VAL A N 1
ATOM 1125 C CA . VAL A 1 147 ? 1.565 12.564 -5.890 1.00 83.38 147 VAL A CA 1
ATOM 1126 C C . VAL A 1 147 ? 1.598 13.738 -6.874 1.00 83.38 147 VAL A C 1
ATOM 1128 O O . VAL A 1 147 ? 2.501 14.561 -6.809 1.00 83.38 147 VAL A O 1
ATOM 1131 N N . LYS A 1 148 ? 0.588 13.838 -7.752 1.00 81.94 148 LYS A N 1
ATOM 1132 C CA . LYS A 1 148 ? 0.337 14.985 -8.657 1.00 81.94 148 LYS A CA 1
ATOM 1133 C C . LYS A 1 148 ? 1.475 15.426 -9.594 1.00 81.94 148 LYS A C 1
ATOM 1135 O O . LYS A 1 148 ? 1.383 16.501 -10.176 1.00 81.94 148 LYS A O 1
ATOM 1140 N N . GLU A 1 149 ? 2.510 14.620 -9.777 1.00 84.94 149 GLU A N 1
ATOM 1141 C CA . GLU A 1 149 ? 3.637 14.978 -10.641 1.00 84.94 149 GLU A CA 1
ATOM 1142 C C . GLU A 1 149 ? 3.702 14.073 -11.863 1.00 84.94 149 GLU A C 1
ATOM 1144 O O . GLU A 1 149 ? 3.712 12.848 -11.719 1.00 84.94 149 GLU A O 1
ATOM 1149 N N . ASP A 1 150 ? 3.750 14.676 -13.052 1.00 90.12 150 ASP A N 1
ATOM 1150 C CA . ASP A 1 150 ? 4.054 13.960 -14.285 1.00 90.12 150 ASP A CA 1
ATOM 1151 C C . ASP A 1 150 ? 5.567 13.742 -14.386 1.00 90.12 150 ASP A C 1
ATOM 1153 O O . ASP A 1 150 ? 6.360 14.652 -14.609 1.00 90.12 150 ASP A O 1
ATOM 1157 N N . THR A 1 151 ? 5.956 12.491 -14.206 1.00 92.75 151 THR A N 1
ATOM 1158 C CA . THR A 1 151 ? 7.326 11.989 -14.254 1.00 92.75 151 THR A CA 1
ATOM 1159 C C . THR A 1 151 ? 7.603 11.201 -15.539 1.00 92.75 151 THR A C 1
ATOM 1161 O O . THR A 1 151 ? 8.604 10.484 -15.611 1.00 92.75 151 THR A O 1
ATOM 1164 N N . THR A 1 152 ? 6.739 11.303 -16.559 1.00 94.12 152 THR A N 1
ATOM 1165 C CA . THR A 1 152 ? 6.870 10.579 -17.839 1.00 94.12 152 THR A CA 1
ATOM 1166 C C . THR A 1 152 ? 8.207 10.891 -18.520 1.00 94.12 152 THR A C 1
ATOM 1168 O O . THR A 1 152 ? 8.890 9.977 -18.980 1.00 94.12 152 THR A O 1
ATOM 1171 N N . ALA A 1 153 ? 8.630 12.160 -18.517 1.00 95.62 153 ALA A N 1
ATOM 1172 C CA . ALA A 1 153 ? 9.898 12.593 -19.113 1.00 95.62 153 ALA A CA 1
ATOM 1173 C C . ALA A 1 153 ? 11.138 12.259 -18.258 1.00 95.62 153 ALA A C 1
ATOM 1175 O O . ALA A 1 153 ? 12.253 12.214 -18.777 1.00 95.62 153 ALA A O 1
ATOM 1176 N N . LEU A 1 154 ? 10.966 12.017 -16.954 1.00 96.44 154 LEU A N 1
ATOM 1177 C CA . LEU A 1 154 ? 12.066 11.672 -16.057 1.00 96.44 154 LEU A CA 1
ATOM 1178 C C . LEU A 1 154 ? 12.477 10.216 -16.295 1.00 96.44 154 LEU A C 1
ATOM 1180 O O . LEU A 1 154 ? 11.718 9.305 -15.980 1.00 96.44 154 LEU A O 1
ATOM 1184 N N . ARG A 1 155 ? 13.682 9.976 -16.813 1.00 97.75 155 ARG A N 1
ATOM 1185 C CA . ARG A 1 155 ? 14.163 8.631 -17.166 1.00 97.75 155 ARG A CA 1
ATOM 1186 C C . ARG A 1 155 ? 15.398 8.257 -16.346 1.00 97.75 155 ARG A C 1
ATOM 1188 O O . ARG A 1 155 ? 16.499 8.303 -16.868 1.00 97.75 155 ARG A O 1
ATOM 1195 N N . PRO A 1 156 ? 15.272 7.883 -15.063 1.00 97.56 156 PRO A N 1
ATOM 1196 C CA . PRO A 1 156 ? 16.447 7.572 -14.257 1.00 97.56 156 PRO A CA 1
ATOM 1197 C C . PRO A 1 156 ? 17.231 6.396 -14.844 1.00 97.56 156 PRO A C 1
ATOM 1199 O O . PRO A 1 156 ? 16.647 5.454 -15.380 1.00 97.56 156 PRO A O 1
ATOM 1202 N N . ARG A 1 157 ? 18.553 6.403 -14.682 1.00 98.00 157 ARG A N 1
ATOM 1203 C CA . ARG A 1 157 ? 19.380 5.225 -14.958 1.00 98.00 157 ARG A CA 1
ATOM 1204 C C . ARG A 1 157 ? 19.174 4.168 -13.870 1.00 98.00 157 ARG A C 1
ATOM 1206 O O . ARG A 1 157 ? 19.357 4.443 -12.684 1.00 98.00 157 ARG A O 1
ATOM 1213 N N . LEU A 1 158 ? 18.825 2.944 -14.261 1.00 97.94 158 LEU A N 1
ATOM 1214 C CA . LEU A 1 158 ? 18.589 1.831 -13.342 1.00 97.94 158 LEU A CA 1
ATOM 1215 C C . LEU A 1 158 ? 19.886 1.056 -13.076 1.00 97.94 158 LEU A C 1
ATOM 1217 O O . LEU A 1 158 ? 20.551 0.581 -13.999 1.00 97.94 158 LEU A O 1
ATOM 1221 N N . ASP A 1 159 ? 20.214 0.877 -11.797 1.00 98.12 159 ASP A N 1
ATOM 1222 C CA . ASP A 1 159 ? 21.255 -0.043 -11.329 1.00 98.12 159 ASP A CA 1
ATOM 1223 C C . ASP A 1 159 ? 20.647 -1.438 -11.123 1.00 98.12 159 ASP A C 1
ATOM 1225 O O . ASP A 1 159 ? 19.863 -1.667 -10.196 1.00 98.12 159 ASP A O 1
ATOM 1229 N N . LEU A 1 160 ? 21.010 -2.378 -12.003 1.00 97.44 160 LEU A N 1
ATOM 1230 C CA . LEU A 1 160 ? 20.444 -3.728 -12.021 1.00 97.44 160 LEU A CA 1
ATOM 1231 C C . LEU A 1 160 ? 20.676 -4.478 -10.703 1.00 97.44 160 LEU A C 1
ATOM 1233 O O . LEU A 1 160 ? 19.793 -5.192 -10.225 1.00 97.44 160 LEU A O 1
ATOM 1237 N N . ARG A 1 161 ? 21.848 -4.307 -10.085 1.00 96.12 161 ARG A N 1
ATOM 1238 C CA . ARG A 1 161 ? 22.192 -4.985 -8.831 1.00 96.12 161 ARG A CA 1
ATOM 1239 C C . ARG A 1 161 ? 21.338 -4.458 -7.686 1.00 96.12 161 ARG A C 1
ATOM 1241 O O . ARG A 1 161 ? 20.807 -5.255 -6.908 1.00 96.12 161 ARG A O 1
ATOM 1248 N N . LYS A 1 162 ? 21.191 -3.135 -7.582 1.00 97.69 162 LYS A N 1
ATOM 1249 C CA . LYS A 1 162 ? 20.335 -2.515 -6.559 1.00 97.69 162 LYS A CA 1
ATOM 1250 C C . LYS A 1 162 ? 18.872 -2.896 -6.752 1.00 97.69 162 LYS A C 1
ATOM 1252 O O . LYS A 1 162 ? 18.217 -3.220 -5.759 1.00 97.69 162 LYS A O 1
ATOM 1257 N N . PHE A 1 163 ? 18.391 -2.925 -7.996 1.00 98.19 163 PHE A N 1
ATOM 1258 C CA . PHE A 1 163 ? 17.050 -3.401 -8.329 1.00 98.19 163 PHE A CA 1
ATOM 1259 C C . PHE A 1 163 ? 16.820 -4.831 -7.832 1.00 98.19 163 PHE A C 1
ATOM 1261 O O . PHE A 1 163 ? 15.926 -5.049 -7.016 1.00 98.19 163 PHE A O 1
ATOM 1268 N N . LEU A 1 164 ? 17.645 -5.792 -8.260 1.00 97.75 164 LEU A N 1
ATOM 1269 C CA . LEU A 1 164 ? 17.456 -7.205 -7.918 1.00 97.75 164 LEU A CA 1
ATOM 1270 C C . LEU A 1 164 ? 17.533 -7.443 -6.405 1.00 97.75 164 LEU A C 1
ATOM 1272 O O . LEU A 1 164 ? 16.659 -8.097 -5.840 1.00 97.75 164 LEU A O 1
ATOM 1276 N N . SER A 1 165 ? 18.524 -6.853 -5.726 1.00 96.94 165 SER A N 1
ATOM 1277 C CA . SER A 1 165 ? 18.653 -6.934 -4.263 1.00 96.94 165 SER A CA 1
ATOM 1278 C C . SER A 1 165 ? 17.413 -6.394 -3.541 1.00 96.94 165 SER A C 1
ATOM 1280 O O . SER A 1 165 ? 16.916 -7.007 -2.592 1.00 96.94 165 SER A O 1
ATOM 1282 N N . THR A 1 166 ? 16.892 -5.261 -4.011 1.00 97.06 166 THR A N 1
ATOM 1283 C CA . THR A 1 166 ? 15.707 -4.618 -3.442 1.00 97.06 166 THR A CA 1
ATOM 1284 C C . THR A 1 166 ? 14.463 -5.471 -3.677 1.00 97.06 166 THR A C 1
ATOM 1286 O O . THR A 1 166 ? 13.737 -5.740 -2.719 1.00 97.06 166 THR A O 1
ATOM 1289 N N . ALA A 1 167 ? 14.283 -5.979 -4.899 1.00 97.00 167 ALA A N 1
ATOM 1290 C CA . ALA A 1 167 ? 13.183 -6.853 -5.287 1.00 97.00 167 ALA A CA 1
ATOM 1291 C C . ALA A 1 167 ? 13.146 -8.143 -4.454 1.00 97.00 167 ALA A C 1
ATOM 1293 O O . ALA A 1 167 ? 12.142 -8.401 -3.801 1.00 97.00 167 ALA A O 1
ATOM 1294 N N . PHE A 1 168 ? 14.249 -8.898 -4.375 1.00 96.25 168 PHE A N 1
ATOM 1295 C CA . PHE A 1 168 ? 14.300 -10.137 -3.584 1.00 96.25 168 PHE A CA 1
ATOM 1296 C C . PHE A 1 168 ? 13.998 -9.911 -2.103 1.00 96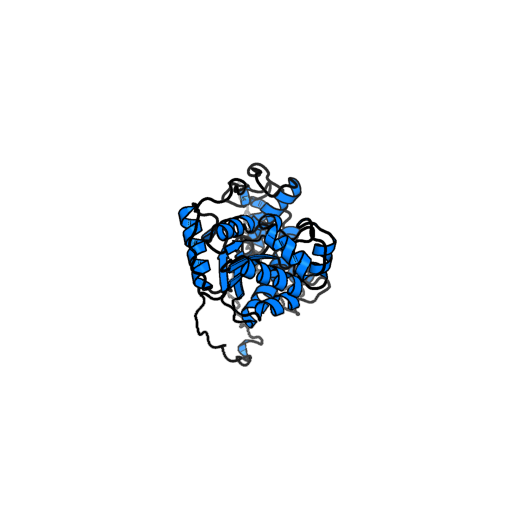.25 168 PHE A C 1
ATOM 1298 O O . PHE A 1 168 ? 13.318 -10.716 -1.467 1.00 96.25 168 PHE A O 1
ATOM 1305 N N . ARG A 1 169 ? 14.500 -8.808 -1.537 1.00 96.94 169 ARG A N 1
ATOM 1306 C CA . ARG A 1 169 ? 14.255 -8.479 -0.133 1.00 96.94 169 ARG A CA 1
ATOM 1307 C C . ARG A 1 169 ? 12.768 -8.285 0.129 1.00 96.94 169 ARG A C 1
ATOM 1309 O O . ARG A 1 169 ? 12.266 -8.848 1.093 1.00 96.94 169 ARG A O 1
ATOM 1316 N N . GLN A 1 170 ? 12.084 -7.491 -0.691 1.00 96.44 170 GLN A N 1
ATOM 1317 C CA . GLN A 1 170 ? 10.672 -7.209 -0.433 1.00 96.44 170 GLN A CA 1
ATOM 1318 C C . GLN A 1 170 ? 9.710 -8.284 -0.937 1.00 96.44 170 GLN A C 1
ATOM 1320 O O . GLN A 1 170 ? 8.629 -8.399 -0.372 1.00 96.44 170 GLN A O 1
ATOM 1325 N N . ASP A 1 171 ? 10.129 -9.144 -1.865 1.00 96.69 171 ASP A N 1
ATOM 1326 C CA . ASP A 1 171 ? 9.463 -10.426 -2.111 1.00 96.69 171 ASP A CA 1
ATOM 1327 C C . ASP A 1 171 ? 9.474 -11.302 -0.858 1.00 96.69 171 ASP A C 1
ATOM 1329 O O . ASP A 1 171 ? 8.425 -11.764 -0.430 1.00 96.69 171 ASP A O 1
ATOM 1333 N N . ARG A 1 172 ? 10.638 -11.465 -0.215 1.00 96.25 172 ARG A N 1
ATOM 1334 C CA . ARG A 1 172 ? 10.754 -12.225 1.039 1.00 96.25 172 ARG A CA 1
ATOM 1335 C C . ARG A 1 172 ? 9.905 -11.621 2.155 1.00 96.25 172 ARG A C 1
ATOM 1337 O O . ARG A 1 172 ? 9.291 -12.352 2.925 1.00 96.25 172 ARG A O 1
ATOM 1344 N N . ASP A 1 173 ? 9.909 -10.297 2.282 1.00 96.19 173 ASP A N 1
ATOM 1345 C CA . ASP A 1 173 ? 9.118 -9.618 3.308 1.00 96.19 173 ASP A CA 1
ATOM 1346 C C . ASP A 1 173 ? 7.606 -9.818 3.059 1.00 96.19 173 ASP A C 1
ATOM 1348 O O . ASP A 1 173 ? 6.850 -10.028 4.006 1.00 96.19 173 ASP A O 1
ATOM 1352 N N . LEU A 1 174 ? 7.173 -9.830 1.793 1.00 96.62 174 LEU A N 1
ATOM 1353 C CA . LEU A 1 174 ? 5.784 -10.080 1.409 1.00 96.62 174 LEU A CA 1
ATOM 1354 C C . LEU A 1 174 ? 5.386 -11.562 1.531 1.00 96.62 174 LEU A C 1
ATOM 1356 O O . LEU A 1 174 ? 4.275 -11.851 1.967 1.00 96.62 174 LEU A O 1
ATOM 1360 N N . ASP A 1 175 ? 6.287 -12.493 1.208 1.00 96.50 175 ASP A N 1
ATOM 1361 C CA . ASP A 1 175 ? 6.080 -13.935 1.391 1.00 96.50 175 ASP A CA 1
ATOM 1362 C C . ASP A 1 175 ? 5.834 -14.266 2.875 1.00 96.50 175 ASP A C 1
ATOM 1364 O O . ASP A 1 175 ? 4.912 -15.012 3.179 1.00 96.50 175 ASP A O 1
ATOM 1368 N N . LYS A 1 176 ? 6.556 -13.634 3.814 1.00 97.25 176 LYS A N 1
ATOM 1369 C CA . LYS A 1 176 ? 6.296 -13.792 5.261 1.00 97.25 176 LYS A CA 1
ATOM 1370 C C . LYS A 1 176 ? 4.900 -13.325 5.673 1.00 97.25 176 LYS A C 1
ATOM 1372 O O . LYS A 1 176 ? 4.263 -13.942 6.520 1.00 97.25 176 LYS A O 1
ATOM 1377 N N . MET A 1 177 ? 4.423 -12.219 5.096 1.00 97.81 177 MET A N 1
ATOM 1378 C CA . MET A 1 177 ? 3.053 -11.758 5.337 1.00 97.81 177 MET A CA 1
ATOM 1379 C C . MET A 1 177 ? 2.034 -12.742 4.757 1.00 97.81 177 MET A C 1
ATOM 1381 O O . MET A 1 177 ? 1.040 -13.040 5.410 1.00 97.81 177 MET A O 1
ATOM 1385 N N . GLN A 1 178 ? 2.279 -13.258 3.550 1.00 97.12 178 GLN A N 1
ATOM 1386 C CA . GLN A 1 178 ? 1.412 -14.246 2.906 1.00 97.12 178 GLN A CA 1
ATOM 1387 C C . GLN A 1 178 ? 1.351 -15.559 3.687 1.00 97.12 178 GLN A C 1
ATOM 1389 O O . GLN A 1 178 ? 0.262 -16.107 3.841 1.00 97.12 178 GLN A O 1
ATOM 1394 N N . GLU A 1 179 ? 2.473 -16.015 4.236 1.00 96.44 179 GLU A N 1
ATOM 1395 C CA . GLU A 1 179 ? 2.540 -17.193 5.097 1.00 96.44 179 GLU A CA 1
ATOM 1396 C C . GLU A 1 179 ? 1.696 -17.002 6.366 1.00 96.44 179 GLU A C 1
ATOM 1398 O O . GLU A 1 179 ? 0.810 -17.811 6.641 1.00 96.44 179 GLU A O 1
ATOM 1403 N N . ALA A 1 180 ? 1.876 -15.884 7.081 1.00 97.25 180 ALA A N 1
ATOM 1404 C CA . ALA A 1 180 ? 1.090 -15.567 8.278 1.00 97.25 180 ALA A CA 1
ATOM 1405 C C . ALA A 1 180 ? -0.426 -15.506 7.995 1.00 97.25 180 ALA A C 1
ATOM 1407 O O . ALA A 1 180 ? -1.240 -16.011 8.774 1.00 97.25 180 ALA A O 1
ATOM 1408 N N . VAL A 1 181 ? -0.819 -14.926 6.855 1.00 97.12 181 VAL A N 1
ATOM 1409 C CA . VAL A 1 181 ? -2.224 -14.878 6.413 1.00 97.12 181 VAL A CA 1
ATOM 1410 C C . VAL A 1 181 ? -2.744 -16.269 6.056 1.00 97.12 181 VAL A C 1
ATOM 1412 O O . VAL A 1 181 ? -3.852 -16.621 6.460 1.00 97.12 181 VAL A O 1
ATOM 1415 N N . GLY A 1 182 ? -1.945 -17.075 5.352 1.00 95.25 182 GLY A N 1
ATOM 1416 C CA . GLY A 1 182 ? -2.282 -18.452 4.994 1.00 95.25 182 GLY A CA 1
ATOM 1417 C C . GLY A 1 182 ? -2.558 -19.325 6.217 1.00 95.25 182 GLY A C 1
ATOM 1418 O O . GLY A 1 182 ? -3.563 -20.028 6.244 1.00 95.25 182 GLY A O 1
ATOM 1419 N N . LEU A 1 183 ? -1.729 -19.210 7.258 1.00 95.44 183 LEU A N 1
ATOM 1420 C CA . LEU A 1 183 ? -1.899 -19.939 8.521 1.00 95.44 183 LEU A CA 1
ATOM 1421 C C . LEU A 1 183 ? -3.129 -19.490 9.322 1.00 95.44 183 LEU A C 1
ATOM 1423 O O . LEU A 1 183 ? -3.693 -20.274 10.081 1.00 95.44 183 LEU A O 1
ATOM 1427 N N . SER A 1 184 ? -3.566 -18.241 9.150 1.00 94.62 184 SER A N 1
ATOM 1428 C CA . SER A 1 184 ? -4.693 -17.677 9.904 1.00 94.62 184 SER A CA 1
ATOM 1429 C C . SER A 1 184 ? -6.063 -18.017 9.307 1.00 94.62 184 SER A C 1
ATOM 1431 O O . SER A 1 184 ? -7.080 -17.760 9.943 1.00 94.62 184 SER A O 1
ATOM 1433 N N . CYS A 1 185 ? -6.109 -18.575 8.090 1.00 91.88 185 CYS A N 1
ATOM 1434 C CA . CYS A 1 185 ? -7.342 -18.966 7.390 1.00 91.88 185 CYS A CA 1
ATOM 1435 C C . CYS A 1 185 ? -8.391 -17.842 7.230 1.00 91.88 185 CYS A C 1
ATOM 1437 O O . CYS A 1 185 ? -9.567 -18.118 6.991 1.00 91.88 185 CYS A O 1
ATOM 1439 N N . VAL A 1 186 ? -7.985 -16.572 7.329 1.00 95.50 186 VAL A N 1
ATOM 1440 C CA . VAL A 1 186 ? -8.885 -15.432 7.111 1.00 95.50 186 VAL A CA 1
ATOM 1441 C C . VAL A 1 186 ? -9.264 -15.318 5.628 1.00 95.50 186 VAL A C 1
ATOM 1443 O O . VAL A 1 186 ? -8.467 -15.693 4.757 1.00 95.50 186 VAL A O 1
ATOM 1446 N N . PRO A 1 187 ? -10.450 -14.772 5.295 1.00 96.06 187 PRO A N 1
ATOM 1447 C CA . PRO A 1 187 ? -10.786 -14.431 3.920 1.00 96.06 187 PRO A CA 1
ATOM 1448 C C . PRO A 1 187 ? -9.697 -13.557 3.303 1.00 96.06 187 PRO A C 1
ATOM 1450 O O . PRO A 1 187 ? -9.326 -12.520 3.858 1.00 96.06 187 PRO A O 1
ATOM 1453 N N . GLN A 1 188 ? -9.181 -13.978 2.151 1.00 96.56 188 GLN A N 1
ATOM 1454 C CA . GLN A 1 188 ? -8.112 -13.270 1.463 1.00 96.56 188 GLN A CA 1
ATOM 1455 C C . GLN A 1 188 ? -8.337 -13.214 -0.044 1.00 96.56 188 GLN A C 1
ATOM 1457 O O . GLN A 1 188 ? -8.930 -14.121 -0.631 1.00 96.56 188 GLN A O 1
ATOM 1462 N N . ALA A 1 189 ? -7.839 -12.150 -0.665 1.00 96.56 189 ALA A N 1
ATOM 1463 C CA . ALA A 1 189 ? -7.850 -11.971 -2.108 1.00 96.56 189 ALA A CA 1
ATOM 1464 C C . ALA A 1 189 ? -6.610 -11.205 -2.588 1.00 96.56 189 ALA A C 1
ATOM 1466 O O . ALA A 1 189 ? -5.813 -10.693 -1.797 1.00 96.56 189 ALA A O 1
ATOM 1467 N N . HIS A 1 190 ? -6.450 -11.130 -3.907 1.00 96.50 190 HIS A N 1
ATOM 1468 C CA . HIS A 1 190 ? -5.301 -10.515 -4.560 1.00 96.50 190 HIS A CA 1
ATOM 1469 C C . HIS A 1 190 ? -5.737 -9.464 -5.579 1.00 96.50 190 HIS A C 1
ATOM 1471 O O . HIS A 1 190 ? -6.590 -9.731 -6.423 1.00 96.50 190 HIS A O 1
ATOM 1477 N N . ILE A 1 191 ? -5.111 -8.292 -5.506 1.00 97.25 191 ILE A N 1
ATOM 1478 C CA . ILE A 1 191 ? -5.151 -7.231 -6.507 1.00 97.25 191 ILE A CA 1
ATOM 1479 C C . ILE A 1 191 ? -3.755 -7.106 -7.111 1.00 97.25 191 ILE A C 1
ATOM 1481 O O . ILE A 1 191 ? -2.777 -6.836 -6.410 1.00 97.25 191 ILE A O 1
ATOM 1485 N N . ASP A 1 192 ? -3.673 -7.264 -8.424 1.00 96.94 192 ASP A N 1
ATOM 1486 C CA . ASP A 1 192 ? -2.514 -6.876 -9.214 1.00 96.94 192 ASP A CA 1
ATOM 1487 C C . ASP A 1 192 ? -2.770 -5.489 -9.809 1.00 96.94 192 ASP A C 1
ATOM 1489 O O . ASP A 1 192 ? -3.800 -5.251 -10.437 1.00 96.94 192 ASP A O 1
ATOM 1493 N N . TYR A 1 193 ? -1.840 -4.558 -9.609 1.00 97.25 193 TYR A N 1
ATOM 1494 C CA . TYR A 1 193 ? -1.997 -3.183 -10.067 1.00 97.25 193 TYR A CA 1
ATOM 1495 C C . TYR A 1 193 ? -2.295 -3.101 -11.564 1.00 97.25 193 TYR A C 1
ATOM 1497 O O . TYR A 1 193 ? -3.235 -2.418 -11.947 1.00 97.25 193 TYR A O 1
ATOM 1505 N N . SER A 1 194 ? -1.525 -3.784 -12.408 1.00 94.94 194 SER A N 1
ATOM 1506 C CA . SER A 1 194 ? -1.649 -3.651 -13.860 1.00 94.94 194 SER A CA 1
ATOM 1507 C C . SER A 1 194 ? -2.925 -4.313 -14.378 1.00 94.94 194 SER A C 1
ATOM 1509 O O . SER A 1 194 ? -3.566 -3.794 -15.286 1.00 94.94 194 SER A O 1
ATOM 1511 N N . ARG A 1 195 ? -3.317 -5.443 -13.781 1.00 95.44 195 ARG A N 1
ATOM 1512 C CA . ARG A 1 195 ? -4.521 -6.188 -14.167 1.00 95.44 195 ARG A CA 1
ATOM 1513 C C . ARG A 1 195 ? -5.808 -5.550 -13.654 1.00 95.44 195 ARG A C 1
ATOM 1515 O O . ARG A 1 195 ? -6.803 -5.555 -14.370 1.00 95.44 195 ARG A O 1
ATOM 1522 N N . ASP A 1 196 ? -5.806 -5.069 -12.414 1.00 96.44 196 ASP A N 1
ATOM 1523 C CA . ASP A 1 196 ? -7.032 -4.747 -11.678 1.00 96.44 196 ASP A CA 1
ATOM 1524 C C . ASP A 1 196 ? -7.181 -3.244 -11.383 1.00 96.44 196 ASP A C 1
ATOM 1526 O O . ASP A 1 196 ? -8.304 -2.768 -11.208 1.00 96.44 196 ASP A O 1
ATOM 1530 N N . LEU A 1 197 ? -6.078 -2.480 -11.323 1.00 95.81 197 LEU A N 1
ATOM 1531 C CA . LEU A 1 197 ? -6.101 -1.048 -10.986 1.00 95.81 197 LEU A CA 1
ATOM 1532 C C . LEU A 1 197 ? -5.751 -0.116 -12.150 1.00 95.81 197 LEU A C 1
ATOM 1534 O O . LEU A 1 197 ? -6.337 0.961 -12.245 1.00 95.81 197 LEU A O 1
ATOM 1538 N N . ASP A 1 198 ? -4.856 -0.497 -13.055 1.00 94.62 198 ASP A N 1
ATOM 1539 C CA . ASP A 1 198 ? -4.461 0.285 -14.237 1.00 94.62 198 ASP A CA 1
ATOM 1540 C C . ASP A 1 198 ? -5.472 0.117 -15.385 1.00 94.62 198 ASP A C 1
ATOM 1542 O O . ASP A 1 198 ? -5.137 -0.140 -16.537 1.00 94.62 198 ASP A O 1
ATOM 1546 N N . LEU A 1 199 ? -6.751 0.226 -15.031 1.00 94.25 199 LEU A N 1
ATOM 1547 C CA . LEU A 1 199 ? -7.902 0.095 -15.914 1.00 94.25 199 LEU A CA 1
ATOM 1548 C C . LEU A 1 199 ? -8.646 1.432 -16.024 1.00 94.25 199 LEU A C 1
ATOM 1550 O O . LEU A 1 199 ? -8.513 2.280 -15.131 1.00 94.25 199 LEU A O 1
ATOM 1554 N N . PRO A 1 200 ? -9.495 1.611 -17.054 1.00 92.38 200 PRO A N 1
ATOM 1555 C CA . PRO A 1 200 ? -10.513 2.657 -17.056 1.00 92.38 200 PRO A CA 1
ATOM 1556 C C . PRO A 1 200 ? -11.381 2.596 -15.792 1.00 92.38 200 PRO A C 1
ATOM 1558 O O . PRO A 1 200 ? -11.630 1.514 -15.257 1.00 92.38 200 PRO A O 1
ATOM 1561 N N . GLU A 1 201 ? -11.866 3.747 -15.327 1.00 90.88 201 GLU A N 1
ATOM 1562 C CA . GLU A 1 201 ? -12.501 3.899 -14.008 1.00 90.88 201 GLU A CA 1
ATOM 1563 C C . GLU A 1 201 ? -13.615 2.877 -13.730 1.00 90.88 201 GLU A C 1
ATOM 1565 O O . GLU A 1 201 ? -13.573 2.179 -12.717 1.00 90.88 201 GLU A O 1
ATOM 1570 N N . ALA A 1 202 ? -14.567 2.714 -14.654 1.00 91.12 202 ALA A N 1
ATOM 1571 C CA . ALA A 1 202 ? -15.673 1.773 -14.481 1.00 91.12 202 ALA A CA 1
ATOM 1572 C C . ALA A 1 202 ? -15.191 0.3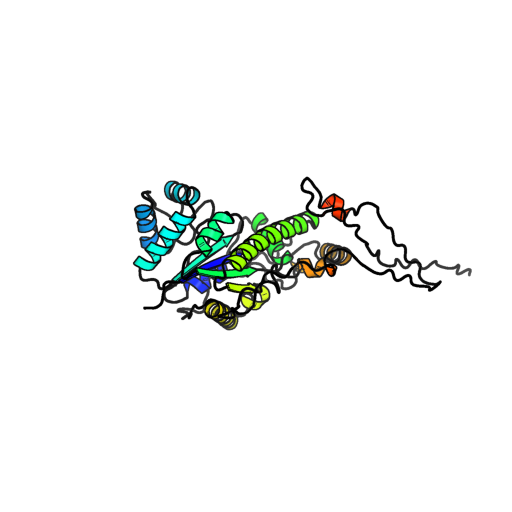16 -14.327 1.00 91.12 202 ALA A C 1
ATOM 1574 O O . ALA A 1 202 ? -15.661 -0.413 -13.452 1.00 91.12 202 ALA A O 1
ATOM 1575 N N . ALA A 1 203 ? -14.213 -0.101 -15.138 1.00 94.69 203 ALA A N 1
ATOM 1576 C CA . ALA A 1 203 ? -13.643 -1.446 -15.077 1.00 94.69 203 ALA A CA 1
ATOM 1577 C C . ALA A 1 203 ? -12.828 -1.661 -13.789 1.00 94.69 203 ALA A C 1
ATOM 1579 O O . ALA A 1 203 ? -12.915 -2.724 -13.173 1.00 94.69 203 ALA A O 1
ATOM 1580 N N . ARG A 1 204 ? -12.104 -0.629 -13.338 1.00 95.25 204 ARG A N 1
ATOM 1581 C CA . ARG A 1 204 ? -11.371 -0.619 -12.066 1.00 95.25 204 ARG A CA 1
ATOM 1582 C C . ARG A 1 204 ? -12.304 -0.823 -10.874 1.00 95.25 204 ARG A C 1
ATOM 1584 O O . ARG A 1 204 ? -12.056 -1.695 -10.045 1.00 95.25 204 ARG A O 1
ATOM 1591 N N . VAL A 1 205 ? -13.393 -0.055 -10.794 1.00 94.50 205 VAL A N 1
ATOM 1592 C CA . VAL A 1 205 ? -14.382 -0.183 -9.710 1.00 94.50 205 VAL A CA 1
ATOM 1593 C C . VAL A 1 205 ? -14.990 -1.584 -9.704 1.00 94.50 205 VAL A C 1
ATOM 1595 O O . VAL A 1 205 ? -15.081 -2.203 -8.647 1.00 94.50 205 VAL A O 1
ATOM 1598 N N . GLN A 1 206 ? -15.329 -2.143 -10.870 1.00 94.56 206 GLN A N 1
ATOM 1599 C CA . GLN A 1 206 ? -15.833 -3.518 -10.968 1.00 94.56 206 GLN A CA 1
ATOM 1600 C C . GLN A 1 206 ? -14.801 -4.572 -10.536 1.00 94.56 206 GLN A C 1
ATOM 1602 O O . GLN A 1 206 ? -15.166 -5.567 -9.902 1.00 94.56 206 GLN A O 1
ATOM 1607 N N . ALA A 1 207 ? -13.519 -4.382 -10.863 1.00 96.19 207 ALA A N 1
ATOM 1608 C CA . ALA A 1 207 ? -12.442 -5.259 -10.414 1.00 96.19 207 ALA A CA 1
ATOM 1609 C C . ALA A 1 207 ? -12.305 -5.228 -8.883 1.00 96.19 207 ALA A C 1
ATOM 1611 O O . ALA A 1 207 ? -12.350 -6.282 -8.246 1.00 96.19 207 ALA A O 1
ATOM 1612 N N . VAL A 1 208 ? -12.264 -4.033 -8.282 1.00 96.81 208 VAL A N 1
ATOM 1613 C CA . VAL A 1 208 ? -12.215 -3.864 -6.820 1.00 96.81 208 VAL A CA 1
ATOM 1614 C C . VAL A 1 208 ? -13.469 -4.432 -6.150 1.00 96.81 208 VAL A C 1
ATOM 1616 O O . VAL A 1 208 ? -13.358 -5.149 -5.159 1.00 96.81 208 VAL A O 1
ATOM 1619 N N . ALA A 1 209 ? -14.658 -4.203 -6.715 1.00 96.56 209 ALA A N 1
ATOM 1620 C CA . ALA A 1 209 ? -15.915 -4.733 -6.189 1.00 96.56 209 ALA A CA 1
ATOM 1621 C C . ALA A 1 209 ? -15.901 -6.265 -6.091 1.00 96.56 209 ALA A C 1
ATOM 1623 O O . ALA A 1 209 ? -16.342 -6.848 -5.103 1.00 96.56 209 ALA A O 1
ATOM 1624 N N . ARG A 1 210 ? -15.369 -6.927 -7.123 1.00 96.00 210 ARG A N 1
ATOM 1625 C CA . ARG A 1 210 ? -15.236 -8.386 -7.177 1.00 96.00 210 ARG A CA 1
ATOM 1626 C C . ARG A 1 210 ? -14.301 -8.913 -6.093 1.00 96.00 210 ARG A C 1
ATOM 1628 O O . ARG A 1 210 ? -14.612 -9.923 -5.472 1.00 96.00 210 ARG A O 1
ATOM 1635 N N . VAL A 1 211 ? -13.181 -8.228 -5.867 1.00 96.44 211 VAL A N 1
ATOM 1636 C CA . VAL A 1 211 ? -12.218 -8.580 -4.817 1.00 96.44 211 VAL A CA 1
ATOM 1637 C C . VAL A 1 211 ? -12.826 -8.390 -3.431 1.00 96.44 211 VAL A C 1
ATOM 1639 O O . VAL A 1 211 ? -12.686 -9.267 -2.586 1.00 96.44 211 VAL A O 1
ATOM 1642 N N . LEU A 1 212 ? -13.560 -7.297 -3.212 1.00 96.31 212 LEU A N 1
ATOM 1643 C CA . LEU A 1 212 ? -14.264 -7.045 -1.955 1.00 96.31 212 LEU A CA 1
ATOM 1644 C C . LEU A 1 212 ? -15.283 -8.147 -1.641 1.00 96.31 212 LEU A C 1
ATOM 1646 O O . LEU A 1 212 ? -15.270 -8.685 -0.536 1.00 96.31 212 LEU A O 1
ATOM 1650 N N . ARG A 1 213 ? -16.069 -8.579 -2.634 1.00 95.50 213 ARG A N 1
ATOM 1651 C CA . ARG A 1 213 ? -16.976 -9.732 -2.485 1.00 95.50 213 ARG A CA 1
ATOM 1652 C C . ARG A 1 213 ? -16.240 -11.034 -2.197 1.00 95.50 213 ARG A C 1
ATOM 1654 O O . ARG A 1 213 ? -16.692 -11.817 -1.368 1.00 95.50 213 ARG A O 1
ATOM 1661 N N . ALA A 1 214 ? -15.085 -11.260 -2.824 1.00 93.25 214 ALA A N 1
ATOM 1662 C CA . ALA A 1 214 ? -14.269 -12.447 -2.559 1.00 93.25 214 ALA A CA 1
ATOM 1663 C C . ALA A 1 214 ? -13.752 -12.506 -1.112 1.00 93.25 214 ALA A C 1
ATOM 1665 O O . ALA A 1 214 ? -13.508 -13.598 -0.605 1.00 93.25 214 ALA A O 1
ATOM 1666 N N . VAL A 1 215 ? -13.631 -11.357 -0.442 1.00 94.75 215 VAL A N 1
ATOM 1667 C CA . VAL A 1 215 ? -13.305 -11.272 0.987 1.00 94.75 215 VAL A CA 1
ATOM 1668 C C . VAL A 1 215 ? -14.531 -11.012 1.867 1.00 94.75 215 VAL A C 1
ATOM 1670 O O . VAL A 1 215 ? -14.382 -10.601 3.010 1.00 94.75 215 VAL A O 1
ATOM 1673 N N . GLY A 1 216 ? -15.746 -11.253 1.362 1.00 91.50 216 GLY A N 1
ATOM 1674 C CA . GLY A 1 216 ? -17.000 -11.202 2.123 1.00 91.50 216 GLY A CA 1
ATOM 1675 C C . GLY A 1 216 ? -17.584 -9.805 2.369 1.00 91.50 216 GLY A C 1
ATOM 1676 O O . GLY A 1 216 ? -18.509 -9.669 3.171 1.00 91.50 216 GLY A O 1
ATOM 1677 N N . ALA A 1 217 ? -17.058 -8.760 1.732 1.00 92.50 217 ALA A N 1
ATOM 1678 C CA . ALA A 1 217 ? -17.658 -7.429 1.760 1.00 92.50 217 ALA A CA 1
ATOM 1679 C C . ALA A 1 217 ? -18.665 -7.266 0.611 1.00 92.50 217 ALA A C 1
ATOM 1681 O O . ALA A 1 217 ? -18.405 -7.706 -0.504 1.00 92.50 217 ALA A O 1
ATOM 1682 N N . GLU A 1 218 ? -19.778 -6.573 0.850 1.00 92.06 218 GLU A N 1
ATOM 1683 C CA . GLU A 1 218 ? -20.744 -6.211 -0.196 1.00 92.06 218 GLU A CA 1
ATOM 1684 C C . GLU A 1 218 ? -20.643 -4.711 -0.484 1.00 92.06 218 GLU A C 1
ATOM 1686 O O . GLU A 1 218 ? -21.262 -3.904 0.210 1.00 92.06 218 GLU A O 1
ATOM 1691 N N . PRO A 1 219 ? -19.809 -4.297 -1.455 1.00 93.69 219 PRO A N 1
ATOM 1692 C CA . PRO A 1 219 ? -19.525 -2.888 -1.645 1.00 93.69 219 PRO A CA 1
ATOM 1693 C C . PRO A 1 219 ? -20.664 -2.178 -2.375 1.00 93.69 219 PRO A C 1
ATOM 1695 O O . PRO A 1 219 ? -21.029 -2.546 -3.495 1.00 93.69 219 PRO A O 1
ATOM 1698 N N . VAL A 1 220 ? -21.141 -1.092 -1.773 1.00 95.06 220 VAL A N 1
ATOM 1699 C CA . VAL A 1 220 ? -21.941 -0.060 -2.437 1.00 95.06 220 VAL A CA 1
ATOM 1700 C C . VAL A 1 2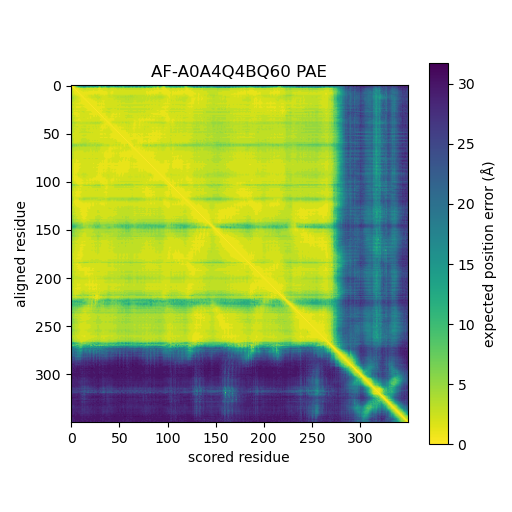20 ? -21.049 1.164 -2.601 1.00 95.06 220 VAL A C 1
ATOM 1702 O O . VAL A 1 220 ? -20.591 1.734 -1.618 1.00 95.06 220 VAL A O 1
ATOM 1705 N N . PHE A 1 221 ? -20.730 1.544 -3.837 1.00 92.81 221 PHE A N 1
ATOM 1706 C CA . PHE A 1 221 ? -19.867 2.698 -4.091 1.00 92.81 221 PHE A CA 1
ATOM 1707 C C . PHE A 1 221 ? -20.705 3.972 -4.159 1.00 92.81 221 PHE A C 1
ATOM 1709 O O . PHE A 1 221 ? -21.586 4.094 -5.004 1.00 92.81 221 PHE A O 1
ATOM 1716 N N . THR A 1 222 ? -20.387 4.940 -3.305 1.00 90.25 222 THR A N 1
ATOM 1717 C CA . THR A 1 222 ? -21.010 6.274 -3.308 1.00 90.25 222 THR A CA 1
ATOM 1718 C C . THR A 1 222 ? -20.562 7.121 -4.501 1.00 90.25 222 THR A C 1
ATOM 1720 O O . THR A 1 222 ? -21.289 8.009 -4.940 1.00 90.25 222 THR A O 1
ATOM 1723 N N . LYS A 1 223 ? -19.358 6.850 -5.025 1.00 86.81 223 LYS A N 1
ATOM 1724 C CA . LYS A 1 223 ? -18.744 7.503 -6.189 1.00 86.81 223 LYS A CA 1
ATOM 1725 C C . LYS A 1 223 ? -17.845 6.518 -6.929 1.00 86.81 223 LYS A C 1
ATOM 1727 O O . LYS A 1 223 ? -17.180 5.695 -6.296 1.00 86.81 223 LYS A O 1
ATOM 1732 N N . THR A 1 224 ? -17.786 6.636 -8.252 1.00 80.56 224 THR A N 1
ATOM 1733 C CA . THR A 1 224 ? -16.807 5.912 -9.081 1.00 80.56 224 THR A CA 1
ATOM 1734 C C . THR A 1 224 ? -15.488 6.673 -9.193 1.00 80.56 224 THR A C 1
ATOM 1736 O O . THR A 1 224 ? -14.425 6.052 -9.241 1.00 80.56 224 THR A O 1
ATOM 1739 N N . GLU A 1 225 ? -15.561 8.006 -9.154 1.00 81.00 225 GLU A N 1
ATOM 1740 C CA . GLU A 1 225 ? -14.417 8.897 -9.306 1.00 81.00 225 GLU A CA 1
ATOM 1741 C C . GLU A 1 225 ? -13.456 8.790 -8.122 1.00 81.00 225 GLU A C 1
ATOM 1743 O O . GLU A 1 225 ? -13.837 8.850 -6.946 1.00 81.00 225 GLU A O 1
ATOM 1748 N N . THR A 1 226 ? -12.172 8.663 -8.440 1.00 80.25 226 THR A N 1
ATOM 1749 C CA . THR A 1 226 ? -11.101 8.745 -7.447 1.00 80.25 226 THR A CA 1
ATOM 1750 C C . THR A 1 226 ? -10.723 10.197 -7.197 1.00 80.25 226 THR A C 1
ATOM 1752 O O . THR A 1 226 ? -10.875 11.048 -8.068 1.00 80.25 226 THR A O 1
ATOM 1755 N N . GLU A 1 227 ? -10.195 10.496 -6.013 1.00 80.50 227 GLU A N 1
ATOM 1756 C CA . GLU A 1 227 ? -9.753 11.850 -5.675 1.00 80.50 227 GLU A CA 1
ATOM 1757 C C . GLU A 1 227 ? -8.767 12.395 -6.725 1.00 80.50 227 GLU A C 1
ATOM 1759 O O . GLU A 1 227 ? -7.783 11.738 -7.064 1.00 80.50 227 GLU A O 1
ATOM 1764 N N . GLY A 1 228 ? -8.998 13.621 -7.209 1.00 76.31 228 GLY A N 1
ATOM 1765 C CA . GLY A 1 228 ? -8.269 14.202 -8.350 1.00 76.31 228 GLY A CA 1
ATOM 1766 C C . GLY A 1 228 ? -6.766 14.431 -8.142 1.00 76.31 228 GLY A C 1
ATOM 1767 O O . GLY A 1 228 ? -6.069 14.863 -9.053 1.00 76.31 228 GLY A O 1
ATOM 1768 N N . TRP A 1 229 ? -6.238 14.155 -6.947 1.00 78.75 229 TRP A N 1
ATOM 1769 C CA . TRP A 1 229 ? -4.798 14.153 -6.689 1.00 78.75 229 TRP A CA 1
ATOM 1770 C C . TRP A 1 229 ? -4.116 12.820 -7.027 1.00 78.75 229 TRP A C 1
ATOM 1772 O O . TRP A 1 229 ? -2.885 12.762 -7.088 1.00 78.75 229 TRP A O 1
ATOM 1782 N N . ILE A 1 230 ? -4.897 11.765 -7.268 1.00 81.62 230 ILE A N 1
ATOM 1783 C CA . ILE A 1 230 ? -4.412 10.447 -7.667 1.00 81.62 230 ILE A CA 1
ATOM 1784 C C . ILE A 1 230 ? -4.368 10.383 -9.185 1.00 81.62 230 ILE A C 1
ATOM 1786 O O . ILE A 1 230 ? -5.304 9.949 -9.850 1.00 81.62 230 ILE A O 1
ATOM 1790 N N . VAL A 1 231 ? -3.237 10.819 -9.725 1.00 84.12 231 VAL A N 1
ATOM 1791 C CA . VAL A 1 231 ? -2.947 10.762 -11.156 1.00 84.12 231 VAL A CA 1
ATOM 1792 C C . VAL A 1 231 ? -1.787 9.802 -11.380 1.00 84.12 231 VAL A C 1
ATOM 1794 O O . VAL A 1 231 ? -0.844 9.738 -10.583 1.00 84.12 231 VAL A O 1
ATOM 1797 N N . LYS A 1 232 ? -1.862 9.022 -12.461 1.00 86.69 232 LYS A N 1
ATOM 1798 C CA . LYS A 1 232 ? -0.755 8.173 -12.896 1.00 86.69 232 LYS A CA 1
ATOM 1799 C C . LYS A 1 232 ? 0.428 9.074 -13.259 1.00 86.69 232 LYS A C 1
ATOM 1801 O O . LYS A 1 232 ? 0.334 9.870 -14.181 1.00 86.69 232 LYS A O 1
ATOM 1806 N N . GLN A 1 233 ? 1.524 8.946 -12.514 1.00 88.44 233 GLN A N 1
ATOM 1807 C CA . GLN A 1 233 ? 2.698 9.815 -12.658 1.00 88.44 233 GLN A CA 1
ATOM 1808 C C . GLN A 1 233 ? 3.564 9.481 -13.876 1.00 88.44 233 GLN A C 1
ATOM 1810 O O . GLN A 1 233 ? 4.448 10.246 -14.223 1.00 88.44 233 GLN A O 1
ATOM 1815 N N . ASP A 1 234 ? 3.400 8.309 -14.479 1.00 92.12 234 ASP A N 1
ATOM 1816 C CA . ASP A 1 234 ? 4.177 7.893 -15.643 1.00 92.12 234 ASP A CA 1
ATOM 1817 C C . ASP A 1 234 ? 3.238 7.195 -16.614 1.00 92.12 234 ASP A C 1
ATOM 1819 O O . ASP A 1 234 ? 2.642 6.164 -16.281 1.00 92.12 234 ASP A O 1
ATOM 1823 N N . THR A 1 235 ? 3.070 7.797 -17.784 1.00 93.00 235 THR A N 1
ATOM 1824 C CA . THR A 1 235 ? 2.123 7.337 -18.803 1.00 93.00 235 THR A CA 1
ATOM 1825 C C . THR A 1 235 ? 2.727 6.317 -19.764 1.00 93.00 235 THR A C 1
ATOM 1827 O O . THR A 1 235 ? 1.976 5.654 -20.481 1.00 93.00 235 THR A O 1
ATOM 1830 N N . ASN A 1 236 ? 4.049 6.110 -19.738 1.00 95.19 236 ASN A N 1
ATOM 1831 C CA . ASN A 1 236 ? 4.682 5.088 -20.562 1.00 95.19 236 ASN A CA 1
ATOM 1832 C C . ASN A 1 236 ? 4.166 3.702 -20.154 1.00 95.19 236 ASN A C 1
ATOM 1834 O O . ASN A 1 236 ? 4.109 3.352 -18.970 1.00 95.19 236 ASN A O 1
ATOM 1838 N N . THR A 1 237 ? 3.780 2.894 -21.138 1.00 92.69 237 THR A N 1
ATOM 1839 C CA . THR A 1 237 ? 3.299 1.530 -20.870 1.00 92.69 237 THR A CA 1
ATOM 1840 C C . THR A 1 237 ? 4.480 0.588 -20.669 1.00 92.69 237 THR A C 1
ATOM 1842 O O . THR A 1 237 ? 4.537 -0.125 -19.667 1.00 92.69 237 THR A O 1
ATOM 1845 N N . ASP A 1 238 ? 5.463 0.651 -21.565 1.00 96.44 238 ASP A N 1
ATOM 1846 C CA . ASP A 1 238 ? 6.679 -0.150 -21.497 1.00 96.44 238 ASP A CA 1
ATOM 1847 C C . ASP A 1 238 ? 7.629 0.374 -20.413 1.00 96.44 238 ASP A C 1
ATOM 1849 O O . ASP A 1 238 ? 7.932 1.566 -20.357 1.00 96.44 238 ASP A O 1
ATOM 1853 N N . TRP A 1 239 ? 8.113 -0.510 -19.538 1.00 97.50 239 TRP A N 1
ATOM 1854 C CA . TRP A 1 239 ? 9.043 -0.134 -18.475 1.00 97.50 239 TRP A CA 1
ATOM 1855 C C . TRP A 1 239 ? 10.407 0.316 -19.015 1.00 97.50 239 TRP A C 1
ATOM 1857 O O . TRP A 1 239 ? 11.087 1.111 -18.364 1.00 97.50 239 TRP A O 1
ATOM 1867 N N . ARG A 1 240 ? 10.801 -0.149 -20.207 1.00 98.12 240 ARG A N 1
ATOM 1868 C CA . ARG A 1 240 ? 12.085 0.184 -20.842 1.00 98.12 240 ARG A CA 1
ATOM 1869 C C . ARG A 1 240 ? 12.166 1.662 -21.208 1.00 98.12 240 ARG A C 1
ATOM 1871 O O . ARG A 1 240 ? 13.226 2.267 -21.064 1.00 98.12 240 ARG A O 1
ATOM 1878 N N . ASP A 1 241 ? 11.037 2.255 -21.582 1.00 97.88 241 ASP A N 1
ATOM 1879 C CA . ASP A 1 241 ? 10.942 3.675 -21.931 1.00 97.88 241 ASP A CA 1
ATOM 1880 C C . ASP A 1 241 ? 10.957 4.587 -20.696 1.00 97.88 241 ASP A C 1
ATOM 1882 O O . ASP A 1 241 ? 11.243 5.779 -20.795 1.00 97.88 241 ASP A O 1
ATOM 1886 N N . LYS A 1 242 ? 10.733 4.025 -19.501 1.00 97.81 242 LYS A N 1
ATOM 1887 C CA . LYS A 1 242 ? 10.713 4.768 -18.230 1.00 97.81 242 LYS A CA 1
ATOM 1888 C C . LYS A 1 242 ? 12.101 5.044 -17.664 1.00 97.81 242 LYS A C 1
ATOM 1890 O O . LYS A 1 242 ? 12.203 5.770 -16.677 1.00 97.81 242 LYS A O 1
ATOM 1895 N N . ILE A 1 243 ? 13.146 4.452 -18.243 1.00 98.19 243 ILE A N 1
ATOM 1896 C CA . ILE A 1 243 ? 14.539 4.581 -17.804 1.00 98.19 243 ILE A CA 1
ATOM 1897 C C . ILE A 1 243 ? 15.463 4.890 -18.984 1.00 98.19 243 ILE A C 1
ATOM 1899 O O . ILE A 1 243 ? 15.112 4.668 -20.143 1.00 98.19 243 ILE A O 1
ATOM 1903 N N . GLU A 1 244 ? 16.640 5.441 -18.696 1.00 98.12 244 GLU A N 1
ATOM 1904 C CA . GLU A 1 244 ? 17.650 5.774 -19.712 1.00 98.12 244 GLU A CA 1
ATOM 1905 C C . GLU A 1 244 ? 18.254 4.523 -20.366 1.00 98.12 244 GLU A C 1
ATOM 1907 O O . GLU A 1 244 ? 18.404 4.467 -21.580 1.00 98.12 244 GLU A O 1
ATOM 1912 N N . ASN A 1 245 ? 18.575 3.505 -19.563 1.00 98.12 245 ASN A N 1
ATOM 1913 C CA . ASN A 1 245 ? 19.286 2.288 -19.971 1.00 98.12 245 ASN A CA 1
ATOM 1914 C C . ASN A 1 245 ? 18.358 1.065 -20.102 1.00 98.12 245 ASN A C 1
ATOM 1916 O O . ASN A 1 245 ? 18.675 -0.035 -19.636 1.00 98.12 245 ASN A O 1
ATOM 1920 N N . GLY A 1 246 ? 17.168 1.275 -20.676 1.00 97.88 246 GLY A N 1
ATOM 1921 C CA . GLY A 1 246 ? 16.114 0.261 -20.795 1.00 97.88 246 GLY A CA 1
ATOM 1922 C C . GLY A 1 246 ? 16.554 -0.997 -21.539 1.00 97.88 246 GLY A C 1
ATOM 1923 O O . GLY A 1 246 ? 16.326 -2.114 -21.070 1.00 97.88 246 GLY A O 1
ATOM 1924 N N . PHE A 1 247 ? 17.231 -0.823 -22.675 1.00 97.88 247 PHE A N 1
ATOM 1925 C CA . PHE A 1 247 ? 17.700 -1.927 -23.511 1.00 97.88 247 PHE A CA 1
ATOM 1926 C C . PHE A 1 247 ? 18.787 -2.759 -22.819 1.00 97.88 247 PHE A C 1
ATOM 1928 O O . PHE A 1 247 ? 18.737 -3.992 -22.841 1.00 97.88 247 PHE A O 1
ATOM 1935 N N . GLU A 1 248 ? 19.751 -2.105 -22.171 1.00 98.25 248 GLU A N 1
ATOM 1936 C CA . GLU A 1 248 ? 20.854 -2.766 -21.476 1.00 98.25 248 GLU A CA 1
ATOM 1937 C C . GLU A 1 248 ? 20.346 -3.567 -20.279 1.00 98.25 248 GLU A C 1
ATOM 1939 O O . GLU A 1 248 ? 20.746 -4.715 -20.084 1.00 98.25 248 GLU A O 1
ATOM 1944 N N . VAL A 1 249 ? 19.422 -2.993 -19.501 1.00 98.00 249 VAL A N 1
ATOM 1945 C CA . VAL A 1 249 ? 18.795 -3.681 -18.366 1.00 98.00 249 VAL A CA 1
ATOM 1946 C C . VAL A 1 249 ? 17.977 -4.877 -18.843 1.00 98.00 249 VAL A C 1
ATOM 1948 O O . VAL A 1 249 ? 18.102 -5.954 -18.262 1.00 98.00 249 VAL A O 1
ATOM 1951 N N . ALA A 1 250 ? 17.178 -4.725 -19.904 1.00 98.12 250 ALA A N 1
ATOM 1952 C CA . ALA A 1 250 ? 16.376 -5.819 -20.451 1.00 98.12 250 ALA A CA 1
ATOM 1953 C C . ALA A 1 250 ? 17.267 -6.965 -20.948 1.00 98.12 250 ALA A C 1
ATOM 1955 O O . ALA A 1 250 ? 17.045 -8.123 -20.596 1.00 98.12 250 ALA A O 1
ATOM 1956 N N . SER A 1 251 ? 18.328 -6.637 -21.689 1.00 96.81 251 SER A N 1
ATOM 1957 C CA . SER A 1 251 ? 19.301 -7.611 -22.191 1.00 96.81 251 SER A CA 1
ATOM 1958 C C . SER A 1 251 ? 20.016 -8.343 -21.054 1.00 96.81 251 SER A C 1
ATOM 1960 O O . SER A 1 251 ? 20.177 -9.563 -21.106 1.00 96.81 251 SER A O 1
ATOM 1962 N N . ALA A 1 252 ? 20.405 -7.626 -19.998 1.00 96.44 252 ALA A N 1
ATOM 1963 C CA . ALA A 1 252 ? 21.042 -8.223 -18.831 1.00 96.44 252 ALA A CA 1
ATOM 1964 C C . ALA A 1 252 ? 20.080 -9.128 -18.042 1.00 96.44 252 ALA A C 1
ATOM 1966 O O . ALA A 1 252 ? 20.454 -10.236 -17.661 1.00 96.44 252 ALA A O 1
ATOM 1967 N N . LEU A 1 253 ? 18.827 -8.708 -17.837 1.00 96.75 253 LEU A N 1
ATOM 1968 C CA . LEU A 1 253 ? 17.799 -9.540 -17.205 1.00 96.75 253 LEU A CA 1
ATOM 1969 C C . LEU A 1 253 ? 17.516 -10.807 -18.017 1.00 96.75 253 LEU A C 1
ATOM 1971 O O . LEU A 1 253 ? 17.414 -11.885 -17.432 1.00 96.75 253 LEU A O 1
ATOM 1975 N N . ALA A 1 254 ? 17.429 -10.698 -19.344 1.00 96.38 254 ALA A N 1
ATOM 1976 C CA . ALA A 1 254 ? 17.257 -11.841 -20.234 1.00 96.38 254 ALA A CA 1
ATOM 1977 C C . ALA A 1 254 ? 18.459 -12.797 -20.164 1.00 96.38 254 ALA A C 1
ATOM 1979 O O . ALA A 1 254 ? 18.274 -14.001 -20.001 1.00 96.38 254 ALA A O 1
ATOM 1980 N N . GLY A 1 255 ? 19.688 -12.268 -20.197 1.00 94.56 255 GLY A N 1
ATOM 1981 C CA . GLY A 1 255 ? 20.917 -13.058 -20.055 1.00 94.56 255 GLY A CA 1
ATOM 1982 C C . GLY A 1 255 ? 21.038 -13.784 -18.709 1.00 94.56 255 GLY A C 1
ATOM 1983 O O . GLY A 1 255 ? 21.661 -14.839 -18.637 1.00 94.56 255 GLY A O 1
ATOM 1984 N N . LEU A 1 256 ? 20.406 -13.255 -17.656 1.00 93.56 256 LEU A N 1
ATOM 1985 C CA . LEU A 1 256 ? 20.318 -13.886 -16.336 1.00 93.56 256 LEU A CA 1
ATOM 1986 C C . LEU A 1 256 ? 19.102 -14.817 -16.173 1.00 93.56 256 LEU A C 1
ATOM 1988 O O . LEU A 1 256 ? 18.971 -15.450 -15.129 1.00 93.56 256 LEU A O 1
ATOM 1992 N N . GLY A 1 257 ? 18.191 -14.881 -17.151 1.00 95.88 257 GLY A N 1
ATOM 1993 C CA . GLY A 1 257 ? 16.924 -15.612 -17.025 1.00 95.88 257 GLY A CA 1
ATOM 1994 C C . GLY A 1 257 ? 15.942 -14.993 -16.018 1.00 95.88 257 GLY A C 1
ATOM 1995 O O . GLY A 1 257 ? 15.071 -15.683 -15.498 1.00 95.88 257 GLY A O 1
ATOM 1996 N N . LEU A 1 258 ? 16.078 -13.697 -15.714 1.00 97.00 258 LEU A N 1
ATOM 1997 C CA . LEU A 1 258 ? 15.303 -12.982 -14.690 1.00 97.00 258 LEU A CA 1
ATOM 1998 C C . LEU A 1 258 ? 14.302 -11.970 -15.264 1.00 97.00 258 LEU A C 1
ATOM 2000 O O . LEU A 1 258 ? 13.654 -11.261 -14.494 1.00 97.00 258 LEU A O 1
ATOM 2004 N N . GLN A 1 259 ? 14.145 -11.889 -16.587 1.00 96.75 259 GLN A N 1
ATOM 2005 C CA . GLN A 1 259 ? 13.226 -10.930 -17.208 1.00 96.75 259 GLN A CA 1
ATOM 2006 C C . GLN A 1 259 ? 11.775 -11.147 -16.758 1.00 96.75 259 GLN A C 1
ATOM 2008 O O . GLN A 1 259 ? 11.163 -10.231 -16.214 1.00 96.75 259 GLN A O 1
ATOM 2013 N N . THR A 1 260 ? 11.254 -12.373 -16.871 1.00 96.19 260 THR A N 1
ATOM 2014 C CA . THR A 1 260 ? 9.891 -12.701 -16.418 1.00 96.19 260 THR A CA 1
ATOM 2015 C C . THR A 1 260 ? 9.705 -12.435 -14.925 1.00 96.19 260 THR A C 1
ATOM 2017 O O . THR A 1 260 ? 8.663 -11.937 -14.511 1.00 96.19 260 THR A O 1
ATOM 2020 N N . TYR A 1 261 ? 10.723 -12.717 -14.106 1.00 96.38 261 TYR A N 1
ATOM 2021 C CA . TYR A 1 261 ? 10.693 -12.402 -12.678 1.00 96.38 261 TYR A CA 1
ATOM 2022 C C . TYR A 1 261 ? 10.559 -10.889 -12.432 1.00 96.38 261 TYR A C 1
ATOM 2024 O O . TYR A 1 261 ? 9.729 -10.471 -11.624 1.00 96.38 261 TYR A O 1
ATOM 2032 N N . ALA A 1 262 ? 11.342 -10.069 -13.137 1.00 97.56 262 ALA A N 1
ATOM 2033 C CA . ALA A 1 262 ? 11.320 -8.615 -13.003 1.00 97.56 262 ALA A CA 1
ATOM 2034 C C . ALA A 1 262 ? 9.985 -7.994 -13.450 1.00 97.56 262 ALA A C 1
ATOM 2036 O O . ALA A 1 262 ? 9.495 -7.065 -12.805 1.00 97.56 262 ALA A O 1
ATO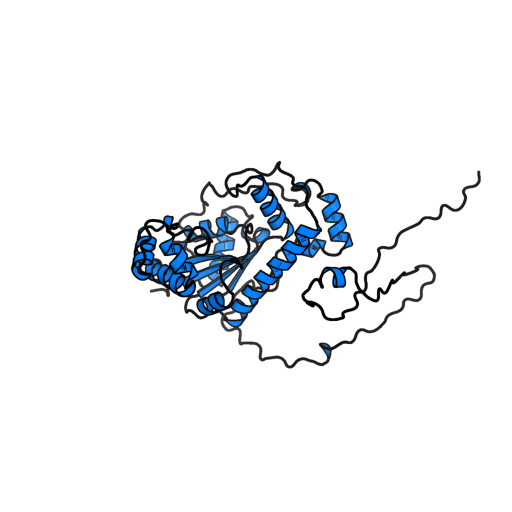M 2037 N N . GLU A 1 263 ? 9.402 -8.520 -14.528 1.00 97.31 263 GLU A N 1
ATOM 2038 C CA . GLU A 1 263 ? 8.152 -8.030 -15.117 1.00 97.31 263 GLU A CA 1
ATOM 2039 C C . GLU A 1 263 ? 6.911 -8.516 -14.359 1.00 97.31 263 GLU A C 1
ATOM 2041 O O . GLU A 1 263 ? 5.925 -7.785 -14.267 1.00 97.31 263 GLU A O 1
ATOM 2046 N N . ALA A 1 264 ? 6.959 -9.701 -13.751 1.00 96.19 264 ALA A N 1
ATOM 2047 C CA . ALA A 1 264 ? 5.861 -10.216 -12.946 1.00 96.19 264 ALA A CA 1
ATOM 2048 C C . ALA A 1 264 ? 5.685 -9.425 -11.641 1.00 96.19 264 ALA A C 1
ATOM 2050 O O . ALA A 1 264 ? 6.643 -8.928 -11.037 1.00 96.19 264 ALA A O 1
ATOM 2051 N N . ALA A 1 265 ? 4.450 -9.373 -11.150 1.00 96.31 265 ALA A N 1
ATOM 2052 C CA . ALA A 1 265 ? 4.180 -8.973 -9.779 1.00 96.31 265 ALA A CA 1
ATOM 2053 C C . ALA A 1 265 ? 4.486 -10.127 -8.805 1.00 96.31 265 ALA A C 1
ATOM 2055 O O . ALA A 1 265 ? 4.356 -11.306 -9.172 1.00 96.31 265 ALA A O 1
ATOM 2056 N N . PRO A 1 266 ? 4.890 -9.835 -7.556 1.00 95.00 266 PRO A N 1
ATOM 2057 C CA . PRO A 1 266 ? 5.041 -10.869 -6.543 1.00 95.00 266 PRO A CA 1
ATOM 2058 C C . PRO A 1 266 ? 3.697 -11.515 -6.200 1.00 95.00 266 PRO A C 1
ATOM 2060 O O . PRO A 1 266 ? 2.633 -10.971 -6.500 1.00 95.00 266 PRO A O 1
ATOM 2063 N N . LEU A 1 267 ? 3.772 -12.700 -5.588 1.00 91.38 267 LEU A N 1
ATOM 2064 C CA . LEU A 1 267 ? 2.633 -13.545 -5.201 1.00 91.38 267 LEU A CA 1
ATOM 2065 C C . LEU A 1 267 ? 1.710 -14.016 -6.342 1.00 91.38 267 LEU A C 1
ATOM 2067 O O . LEU A 1 267 ? 0.725 -14.704 -6.073 1.00 91.38 267 LEU A O 1
ATOM 2071 N N . THR A 1 268 ? 2.027 -13.712 -7.604 1.00 83.69 268 THR A N 1
ATOM 2072 C CA . THR A 1 268 ? 1.268 -14.207 -8.761 1.00 83.69 268 THR A CA 1
ATOM 2073 C C . THR A 1 268 ? 1.181 -15.735 -8.716 1.00 83.69 268 THR A C 1
ATOM 2075 O O . THR A 1 268 ? 2.204 -16.416 -8.700 1.00 83.69 268 THR A O 1
ATOM 2078 N N . GLY A 1 269 ? -0.042 -16.270 -8.649 1.00 80.00 269 GLY A N 1
ATOM 2079 C CA . GLY A 1 269 ? -0.312 -17.710 -8.548 1.00 80.00 269 GLY A CA 1
ATOM 2080 C C . GLY A 1 269 ? -0.211 -18.314 -7.139 1.00 80.00 269 GLY A C 1
ATOM 2081 O O . GLY A 1 269 ? -0.596 -19.465 -6.969 1.00 80.00 269 GLY A O 1
ATOM 2082 N N . LYS A 1 270 ? 0.256 -17.565 -6.127 1.00 79.88 270 LYS A N 1
ATOM 2083 C CA . LYS A 1 270 ? 0.321 -18.028 -4.725 1.00 79.88 270 LYS A CA 1
ATOM 2084 C C . LYS A 1 270 ? -0.926 -17.675 -3.914 1.00 79.88 270 LYS A C 1
ATOM 2086 O O . LYS A 1 270 ? -1.293 -18.412 -3.004 1.00 79.88 270 LYS A O 1
ATOM 2091 N N . VAL A 1 271 ? -1.563 -16.542 -4.212 1.00 76.12 271 VAL A N 1
ATOM 2092 C CA . VAL A 1 271 ? -2.794 -16.116 -3.532 1.00 76.12 271 VAL A CA 1
ATOM 2093 C C . VAL A 1 271 ? -3.992 -16.515 -4.396 1.00 76.12 271 VAL A C 1
ATOM 2095 O O . VAL A 1 271 ? -4.037 -16.136 -5.571 1.00 76.12 271 VAL A O 1
ATOM 2098 N N . PRO A 1 272 ? -4.963 -17.277 -3.859 1.00 64.94 272 PRO A N 1
ATOM 2099 C CA . PRO A 1 272 ? -6.152 -17.652 -4.607 1.00 64.94 272 PRO A CA 1
ATOM 2100 C C . PRO A 1 272 ? -6.905 -16.412 -5.097 1.00 64.94 272 PRO A C 1
ATOM 2102 O O . PRO A 1 272 ? -7.158 -15.481 -4.336 1.00 64.94 272 PRO A O 1
ATOM 2105 N N . LEU A 1 273 ? -7.339 -16.422 -6.360 1.00 59.28 273 LEU A N 1
ATOM 2106 C CA . LEU A 1 273 ? -8.206 -15.367 -6.904 1.00 59.28 273 LEU A CA 1
ATOM 2107 C C . LEU A 1 273 ? -9.623 -15.395 -6.299 1.00 59.28 273 LEU A C 1
ATOM 2109 O O . LEU A 1 273 ? -10.401 -14.464 -6.506 1.00 59.28 273 LEU A O 1
ATOM 2113 N N . ARG A 1 274 ? -9.979 -16.467 -5.579 1.00 55.16 274 ARG A N 1
ATOM 2114 C CA . ARG A 1 274 ? -11.246 -16.630 -4.859 1.00 55.16 274 ARG A CA 1
ATOM 2115 C C . ARG A 1 274 ? -11.005 -17.332 -3.531 1.00 55.16 274 ARG A C 1
ATOM 2117 O O . ARG A 1 274 ? -10.351 -18.373 -3.501 1.00 55.16 274 ARG A O 1
ATOM 2124 N N . HIS A 1 275 ? -11.605 -16.810 -2.468 1.00 50.16 275 HIS A N 1
ATOM 2125 C CA . HIS A 1 275 ? -11.812 -17.582 -1.253 1.00 50.16 275 HIS A CA 1
ATOM 2126 C C . HIS A 1 275 ? -12.758 -18.749 -1.582 1.00 50.16 275 HIS A C 1
ATOM 2128 O O . HIS A 1 275 ? -13.848 -18.530 -2.113 1.00 50.16 275 HIS A O 1
ATOM 2134 N N . GLN A 1 276 ? -12.327 -19.986 -1.329 1.00 46.56 276 GLN A N 1
ATOM 2135 C CA . GLN A 1 276 ? -13.227 -21.136 -1.297 1.00 46.56 276 GLN A CA 1
ATOM 2136 C C . GLN A 1 276 ? -13.739 -21.259 0.142 1.00 46.56 276 GLN A C 1
ATOM 2138 O O . GLN A 1 276 ? -12.970 -21.685 1.008 1.00 46.56 276 GLN A O 1
ATOM 2143 N N . PRO A 1 277 ? -14.987 -20.853 0.439 1.00 42.44 277 PRO A N 1
ATOM 2144 C CA . PRO A 1 277 ? -15.550 -21.087 1.760 1.00 42.44 277 PRO A CA 1
ATOM 2145 C C . PRO A 1 277 ? -15.577 -22.600 2.012 1.00 42.44 277 PRO A C 1
ATOM 2147 O O . PRO A 1 277 ? -16.183 -23.347 1.247 1.00 42.44 277 PRO A O 1
ATOM 2150 N N . GLY A 1 278 ? -14.876 -23.047 3.058 1.00 49.56 278 GLY A N 1
ATOM 2151 C CA . GLY A 1 278 ? -14.791 -24.462 3.432 1.00 49.56 278 GLY A CA 1
ATOM 2152 C C . GLY A 1 278 ? -13.562 -25.223 2.926 1.00 49.56 278 GLY A C 1
ATOM 2153 O O . GLY A 1 278 ? -13.599 -26.450 2.915 1.00 49.56 278 GLY A O 1
ATOM 2154 N N . ALA A 1 279 ? -12.477 -24.547 2.523 1.00 40.72 279 ALA A N 1
ATOM 2155 C CA . ALA A 1 279 ? -11.202 -25.225 2.290 1.00 40.72 279 ALA A CA 1
ATOM 2156 C C . ALA A 1 279 ? -10.730 -25.905 3.590 1.00 40.72 279 ALA A C 1
ATOM 2158 O O . ALA A 1 279 ? -10.227 -25.257 4.507 1.00 40.72 279 ALA A O 1
ATOM 2159 N N . VAL A 1 280 ? -10.945 -27.218 3.671 1.00 44.81 280 VAL A N 1
ATOM 2160 C CA . VAL A 1 280 ? -10.378 -28.079 4.707 1.00 44.81 280 VAL A CA 1
ATOM 2161 C C . VAL A 1 280 ? -8.863 -27.954 4.593 1.00 44.81 280 VAL A C 1
ATOM 2163 O O . VAL A 1 280 ? -8.317 -28.109 3.499 1.00 44.81 280 VAL A O 1
ATOM 2166 N N . MET A 1 281 ? -8.203 -27.626 5.707 1.00 39.66 281 MET A N 1
ATOM 2167 C CA . MET A 1 281 ? -6.748 -27.711 5.850 1.00 39.66 281 MET A CA 1
ATOM 2168 C C . MET A 1 281 ? -6.263 -28.997 5.162 1.00 39.66 281 MET A C 1
ATOM 2170 O O . MET A 1 281 ? -6.688 -30.072 5.592 1.00 39.66 281 MET A O 1
ATOM 2174 N N . PRO A 1 282 ? -5.430 -28.943 4.103 1.00 38.91 282 PRO A N 1
ATOM 2175 C CA . PRO A 1 282 ? -4.809 -30.161 3.612 1.00 38.91 282 PRO A CA 1
ATOM 2176 C C . PRO A 1 282 ? -4.028 -30.764 4.780 1.00 38.91 282 PRO A C 1
ATOM 2178 O O . PRO A 1 282 ? -3.254 -30.058 5.434 1.00 38.91 282 PRO A O 1
ATOM 2181 N N . GLU A 1 283 ? -4.292 -32.037 5.087 1.00 35.41 283 GLU A N 1
ATOM 2182 C CA . GLU A 1 283 ? -3.554 -32.740 6.133 1.00 35.41 283 GLU A CA 1
ATOM 2183 C C . GLU A 1 283 ? -2.046 -32.602 5.871 1.00 35.41 283 GLU A C 1
ATOM 2185 O O . GLU A 1 283 ? -1.636 -32.576 4.702 1.00 35.41 283 GLU A O 1
ATOM 2190 N N . PRO A 1 284 ? -1.214 -32.482 6.922 1.00 35.44 284 PRO A N 1
ATOM 2191 C CA . PRO A 1 284 ? 0.229 -32.391 6.763 1.00 35.44 284 PRO A CA 1
ATOM 2192 C C . PRO A 1 284 ? 0.714 -33.575 5.927 1.00 35.44 284 PRO A C 1
ATOM 2194 O O . PRO A 1 284 ? 0.685 -34.720 6.373 1.00 35.44 284 PRO A O 1
ATOM 2197 N N . ARG A 1 285 ? 1.121 -33.313 4.684 1.00 39.88 285 ARG A N 1
ATOM 2198 C CA . ARG A 1 285 ? 1.656 -34.358 3.818 1.00 39.88 285 ARG A CA 1
ATOM 2199 C C . ARG A 1 285 ? 3.026 -34.745 4.358 1.00 39.88 285 ARG A C 1
ATOM 2201 O O . ARG A 1 285 ? 3.894 -33.882 4.484 1.00 39.88 285 ARG A O 1
ATOM 2208 N N . GLU A 1 286 ? 3.215 -36.026 4.665 1.00 36.16 286 GLU A N 1
ATOM 2209 C CA . GLU A 1 286 ? 4.538 -36.546 5.003 1.00 36.16 286 GLU A CA 1
ATOM 2210 C C . GLU A 1 286 ? 5.516 -36.250 3.850 1.00 36.16 286 GLU A C 1
ATOM 2212 O O . GLU A 1 286 ? 5.159 -36.453 2.680 1.00 36.16 286 GLU A O 1
ATOM 2217 N N . PRO A 1 287 ? 6.724 -35.735 4.146 1.00 36.66 287 PRO A N 1
ATOM 2218 C CA . PRO A 1 287 ? 7.724 -35.450 3.124 1.00 36.66 287 PRO A CA 1
ATOM 2219 C C . PRO A 1 287 ? 8.053 -36.738 2.367 1.00 36.66 287 PRO A C 1
ATOM 2221 O O . PRO A 1 287 ? 8.349 -37.768 2.974 1.00 36.66 287 PRO A O 1
ATOM 2224 N N . SER A 1 288 ? 7.960 -36.707 1.035 1.00 36.78 288 SER A N 1
ATOM 2225 C CA . SER A 1 288 ? 8.213 -37.899 0.229 1.00 36.78 288 SER A CA 1
ATOM 2226 C C . SER A 1 288 ? 9.693 -37.975 -0.131 1.00 36.78 288 SER A C 1
ATOM 2228 O O . SER A 1 288 ? 10.342 -36.958 -0.347 1.00 36.78 288 SER A O 1
ATOM 2230 N N . LEU A 1 289 ? 10.222 -39.187 -0.295 1.00 32.03 289 LEU A N 1
ATOM 2231 C CA . LEU A 1 289 ? 11.597 -39.439 -0.754 1.00 32.03 289 LEU A CA 1
ATOM 2232 C C . LEU A 1 289 ? 11.935 -38.827 -2.135 1.00 32.03 289 LEU A C 1
ATOM 2234 O O . LEU A 1 289 ? 13.099 -38.812 -2.519 1.00 32.03 289 LEU A O 1
ATOM 2238 N N . LEU A 1 290 ? 10.956 -38.294 -2.879 1.00 39.41 290 LEU A N 1
ATOM 2239 C CA . LEU A 1 290 ? 11.193 -37.509 -4.101 1.00 39.41 290 LEU A CA 1
ATOM 2240 C C . LEU A 1 290 ? 11.603 -36.051 -3.815 1.00 39.41 290 LEU A C 1
ATOM 2242 O O . LEU A 1 290 ? 12.086 -35.369 -4.719 1.00 39.41 290 LEU A O 1
ATOM 2246 N N . ASP A 1 291 ? 11.453 -35.584 -2.574 1.00 37.28 291 ASP A N 1
ATOM 2247 C CA . ASP A 1 291 ? 11.878 -34.255 -2.122 1.00 37.28 291 ASP A CA 1
ATOM 2248 C C . ASP A 1 291 ? 13.386 -34.213 -1.778 1.00 37.28 291 ASP A C 1
ATOM 2250 O O . ASP A 1 291 ? 13.984 -33.137 -1.686 1.00 37.28 291 ASP A O 1
ATOM 2254 N N . GLU A 1 292 ? 14.038 -35.380 -1.688 1.00 36.44 292 GLU A N 1
ATOM 2255 C CA . GLU A 1 292 ? 15.462 -35.545 -1.382 1.00 36.44 292 GLU A CA 1
ATOM 2256 C C . GLU A 1 292 ? 16.246 -36.163 -2.555 1.00 36.44 292 GLU A C 1
ATOM 2258 O O . GLU A 1 292 ? 16.731 -37.284 -2.503 1.00 36.44 292 GLU A O 1
ATOM 2263 N N . GLY A 1 293 ? 16.426 -35.384 -3.624 1.00 41.97 293 GLY A N 1
ATOM 2264 C CA . GLY A 1 293 ? 17.585 -35.512 -4.516 1.00 41.97 293 GLY A CA 1
ATOM 2265 C C . GLY A 1 293 ? 17.644 -36.733 -5.444 1.00 41.97 293 GLY A C 1
ATOM 2266 O O . GLY A 1 293 ? 18.248 -37.753 -5.134 1.00 41.97 293 GLY A O 1
ATOM 2267 N N . GLY A 1 294 ? 17.214 -36.537 -6.691 1.00 27.62 294 GLY A N 1
ATOM 2268 C CA . GLY A 1 294 ? 17.626 -37.381 -7.811 1.00 27.62 294 GLY A CA 1
ATOM 2269 C C . GLY A 1 294 ? 17.333 -36.710 -9.148 1.00 27.62 294 GLY A C 1
ATOM 2270 O O . GLY A 1 294 ? 16.173 -36.519 -9.493 1.00 27.62 294 GLY A O 1
ATOM 2271 N N . TYR A 1 295 ? 18.368 -36.360 -9.916 1.00 34.09 295 TYR A N 1
ATOM 2272 C CA . TYR A 1 295 ? 18.215 -36.031 -11.336 1.00 34.09 295 TYR A CA 1
ATOM 2273 C C . TYR A 1 295 ? 19.155 -36.892 -12.175 1.00 34.09 295 TYR A C 1
ATOM 2275 O O . TYR A 1 295 ? 20.352 -36.987 -11.902 1.00 34.09 295 TYR A O 1
ATOM 2283 N N . ASN A 1 296 ? 18.560 -37.516 -13.191 1.00 28.84 296 ASN A N 1
ATOM 2284 C CA . ASN A 1 296 ? 19.202 -38.334 -14.209 1.00 28.84 296 ASN A CA 1
ATOM 2285 C C . ASN A 1 296 ? 20.040 -37.481 -15.174 1.00 28.84 296 ASN A C 1
ATOM 2287 O O . ASN A 1 296 ? 19.681 -36.354 -15.513 1.00 28.84 296 ASN A O 1
ATOM 2291 N N . ILE A 1 297 ? 21.145 -38.065 -15.635 1.00 34.38 297 ILE A N 1
ATOM 2292 C CA . ILE A 1 297 ? 22.041 -37.540 -16.669 1.00 34.38 297 ILE A CA 1
ATOM 2293 C C . ILE A 1 297 ? 21.442 -37.836 -18.050 1.00 34.38 297 ILE A C 1
ATOM 2295 O O . ILE A 1 297 ? 21.004 -38.957 -18.300 1.00 34.38 297 ILE A O 1
ATOM 2299 N N . ALA A 1 298 ? 21.522 -36.874 -18.970 1.00 29.42 298 ALA A N 1
ATOM 2300 C CA . ALA A 1 298 ? 21.495 -37.138 -20.406 1.00 29.42 298 ALA A CA 1
ATOM 2301 C C . ALA A 1 298 ? 22.700 -36.440 -21.059 1.00 29.42 298 ALA A C 1
ATOM 2303 O O . ALA A 1 298 ? 22.804 -35.215 -21.043 1.00 29.42 298 ALA A O 1
ATOM 2304 N N . LEU A 1 299 ? 23.630 -37.237 -21.587 1.00 38.38 299 LEU A N 1
ATOM 2305 C CA . LEU A 1 299 ? 24.732 -36.801 -22.447 1.00 38.38 299 LEU A CA 1
ATOM 2306 C C . LEU A 1 299 ? 24.259 -36.917 -23.901 1.00 38.38 299 LEU A C 1
ATOM 2308 O O . LEU A 1 299 ? 23.795 -37.982 -24.304 1.00 38.38 299 LEU A O 1
ATOM 2312 N N . SER A 1 300 ? 24.369 -35.839 -24.677 1.00 33.56 300 SER A N 1
ATOM 2313 C CA . SER A 1 300 ? 24.123 -35.870 -26.123 1.00 33.56 300 SER A CA 1
ATOM 2314 C C . SER A 1 300 ? 25.397 -36.273 -26.863 1.00 33.56 300 SER A C 1
ATOM 2316 O O . SER A 1 300 ? 26.466 -35.728 -26.590 1.00 33.56 300 SER A O 1
ATOM 2318 N N . ALA A 1 301 ? 25.265 -37.200 -27.810 1.00 38.56 301 ALA A N 1
ATOM 2319 C CA . ALA A 1 301 ? 26.297 -37.602 -28.756 1.00 38.56 301 ALA A CA 1
ATOM 2320 C C . ALA A 1 301 ? 25.998 -36.958 -30.120 1.00 38.56 301 ALA A C 1
ATOM 2322 O O . ALA A 1 301 ? 25.199 -37.487 -30.885 1.00 38.56 301 ALA A O 1
ATOM 2323 N N . ASP A 1 302 ? 26.608 -35.807 -30.411 1.00 34.78 302 ASP A N 1
ATOM 2324 C CA . ASP A 1 302 ? 26.607 -35.205 -31.752 1.00 34.78 302 ASP A CA 1
ATOM 2325 C C . ASP A 1 302 ?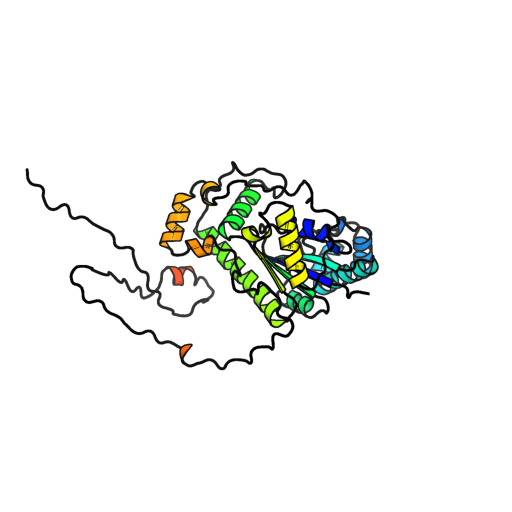 27.940 -34.451 -31.965 1.00 34.78 302 ASP A C 1
ATOM 2327 O O . ASP A 1 302 ? 28.269 -33.584 -31.149 1.00 34.78 302 ASP A O 1
ATOM 2331 N N . PRO A 1 303 ? 28.759 -34.782 -32.986 1.00 39.44 303 PRO A N 1
ATOM 2332 C CA . PRO A 1 303 ? 30.113 -34.238 -33.142 1.00 39.44 303 PRO A CA 1
ATOM 2333 C C . PRO A 1 303 ? 30.182 -32.776 -33.618 1.00 39.44 303 PRO A C 1
ATOM 2335 O O . PRO A 1 303 ? 31.284 -32.251 -33.756 1.00 39.44 303 PRO A O 1
ATOM 2338 N N . VAL A 1 304 ? 29.050 -32.107 -33.870 1.00 43.72 304 VAL A N 1
ATOM 2339 C CA . VAL A 1 304 ? 29.028 -30.734 -34.423 1.00 43.72 304 VAL A CA 1
ATOM 2340 C C . VAL A 1 304 ? 28.741 -29.659 -33.362 1.00 43.72 304 VAL A C 1
ATOM 2342 O O . VAL A 1 304 ? 28.930 -28.471 -33.617 1.00 43.72 304 VAL A O 1
ATOM 2345 N N . ILE A 1 305 ? 28.334 -30.038 -32.144 1.00 38.53 305 ILE A N 1
ATOM 2346 C CA . ILE A 1 305 ? 27.977 -29.080 -31.088 1.00 38.53 305 ILE A CA 1
ATOM 2347 C C . ILE A 1 305 ? 28.821 -29.323 -29.837 1.00 38.53 305 ILE A C 1
ATOM 2349 O O . ILE A 1 305 ? 28.557 -30.222 -29.040 1.00 38.53 305 ILE A O 1
ATOM 2353 N N . THR A 1 306 ? 29.811 -28.460 -29.617 1.00 35.31 306 THR A N 1
ATOM 2354 C CA . THR A 1 306 ? 30.554 -28.428 -28.355 1.00 35.31 306 THR A CA 1
ATOM 2355 C C . THR A 1 306 ? 29.725 -27.698 -27.298 1.00 35.31 306 THR A C 1
ATOM 2357 O O . THR A 1 306 ? 29.629 -26.471 -27.298 1.00 35.31 306 THR A O 1
ATOM 2360 N N . PHE A 1 307 ? 29.128 -28.439 -26.364 1.00 40.47 307 PHE A N 1
ATOM 2361 C CA . PHE A 1 307 ? 28.570 -27.854 -25.145 1.00 40.47 307 PHE A CA 1
ATOM 2362 C C . PHE A 1 307 ? 29.688 -27.670 -24.118 1.00 40.47 307 PHE A C 1
ATOM 2364 O O . PHE A 1 307 ? 30.088 -28.617 -23.442 1.00 40.47 307 PHE A O 1
ATOM 2371 N N . THR A 1 308 ? 30.184 -26.444 -23.955 1.00 36.22 308 THR A N 1
ATOM 2372 C CA . THR A 1 308 ? 31.098 -26.136 -22.849 1.00 36.22 308 THR A CA 1
ATOM 2373 C C . THR A 1 308 ? 30.289 -25.943 -21.569 1.00 36.22 308 THR A C 1
ATOM 2375 O O . THR A 1 308 ? 29.875 -24.836 -21.226 1.00 36.22 308 THR A O 1
ATOM 2378 N N . ALA A 1 309 ? 30.044 -27.034 -20.848 1.00 36.53 309 ALA A N 1
ATOM 2379 C CA . ALA A 1 309 ? 29.531 -26.973 -19.487 1.00 36.53 309 ALA A CA 1
ATOM 2380 C C . ALA A 1 309 ? 30.692 -26.651 -18.533 1.00 36.53 309 ALA A C 1
ATOM 2382 O O . ALA A 1 309 ? 31.474 -27.528 -18.172 1.00 36.53 309 ALA A O 1
ATOM 2383 N N . ILE A 1 310 ? 30.819 -25.391 -18.110 1.00 37.81 310 ILE A N 1
ATOM 2384 C CA . ILE A 1 310 ? 31.759 -25.037 -17.041 1.00 37.81 310 ILE A CA 1
ATOM 2385 C C . ILE A 1 310 ? 31.062 -25.287 -15.704 1.00 37.81 310 ILE A C 1
ATOM 2387 O O . ILE A 1 310 ? 30.251 -24.489 -15.232 1.00 37.81 310 ILE A O 1
ATOM 2391 N N . GLN A 1 311 ? 31.373 -26.426 -15.091 1.00 37.03 311 GLN A N 1
ATOM 2392 C CA . GLN A 1 311 ? 30.943 -26.733 -13.736 1.00 37.03 311 GLN A CA 1
ATOM 2393 C C . GLN A 1 311 ? 31.842 -25.982 -12.749 1.00 37.03 311 GLN A C 1
ATOM 2395 O O . GLN A 1 311 ? 32.909 -26.455 -12.364 1.00 37.03 311 GLN A O 1
ATOM 2400 N N . TYR A 1 312 ? 31.423 -24.793 -12.321 1.00 38.25 312 TYR A N 1
ATOM 2401 C CA . TYR A 1 312 ? 32.099 -24.123 -11.216 1.00 38.25 312 TYR A CA 1
ATOM 2402 C C . TYR A 1 312 ? 31.792 -24.868 -9.912 1.00 38.25 312 TYR A C 1
ATOM 2404 O O . TYR A 1 312 ? 30.632 -25.095 -9.567 1.00 38.25 312 TYR A O 1
ATOM 2412 N N . GLY A 1 313 ? 32.829 -25.197 -9.136 1.00 37.44 313 GLY A N 1
ATOM 2413 C CA . GLY A 1 313 ? 32.667 -25.728 -7.776 1.00 37.44 313 GLY A CA 1
ATOM 2414 C C . GLY A 1 313 ? 31.919 -24.771 -6.834 1.00 37.44 313 GLY A C 1
ATOM 2415 O O . GLY A 1 313 ? 31.472 -25.189 -5.766 1.00 37.44 313 GLY A O 1
ATOM 2416 N N . ARG A 1 314 ? 31.755 -23.501 -7.237 1.00 40.75 314 ARG A N 1
ATOM 2417 C CA . ARG A 1 314 ? 30.984 -22.451 -6.565 1.00 40.75 314 ARG A CA 1
ATOM 2418 C C . ARG A 1 314 ? 30.309 -21.558 -7.609 1.00 40.75 314 ARG A C 1
ATOM 2420 O O . ARG A 1 314 ? 30.984 -20.990 -8.460 1.00 40.75 314 ARG A O 1
ATOM 2427 N N . SER A 1 315 ? 28.980 -21.444 -7.573 1.00 48.22 315 SER A N 1
ATOM 2428 C CA . SER A 1 315 ? 28.262 -20.479 -8.417 1.00 48.22 315 SER A CA 1
ATOM 2429 C C . SER A 1 315 ? 28.564 -19.070 -7.912 1.00 48.22 315 SER A C 1
ATOM 2431 O O . SER A 1 315 ? 28.321 -18.784 -6.741 1.00 48.22 315 SER A O 1
ATOM 2433 N N . PHE A 1 316 ? 29.041 -18.184 -8.789 1.00 47.12 316 PHE A N 1
ATOM 2434 C CA . PHE A 1 316 ? 29.212 -16.766 -8.467 1.00 47.12 316 PHE A CA 1
ATOM 2435 C C . PHE A 1 316 ? 27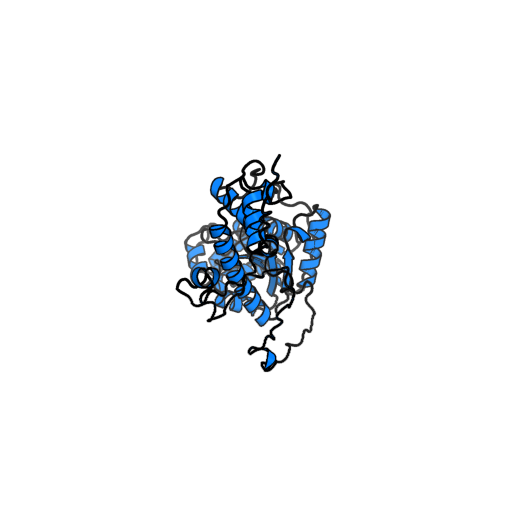.905 -16.156 -7.950 1.00 47.12 316 PHE A C 1
ATOM 2437 O O . PHE A 1 316 ? 27.935 -15.413 -6.981 1.00 47.12 316 PHE A O 1
ATOM 2444 N N . LEU A 1 317 ? 26.748 -16.532 -8.514 1.00 45.50 317 LEU A N 1
ATOM 2445 C CA . LEU A 1 317 ? 25.437 -16.097 -8.020 1.00 45.50 317 LEU A CA 1
ATOM 2446 C C . LEU A 1 317 ? 25.165 -16.603 -6.592 1.00 45.50 317 LEU A C 1
ATOM 2448 O O . LEU A 1 317 ? 24.622 -15.863 -5.779 1.00 45.50 317 LEU A O 1
ATOM 2452 N N . ALA A 1 318 ? 25.554 -17.839 -6.269 1.00 47.94 318 ALA A N 1
ATOM 2453 C CA . ALA A 1 318 ? 25.387 -18.412 -4.932 1.00 47.94 318 ALA A CA 1
ATOM 2454 C C . ALA A 1 318 ? 26.356 -17.809 -3.895 1.00 47.94 318 ALA A C 1
ATOM 2456 O O . ALA A 1 318 ? 25.935 -17.526 -2.777 1.00 47.94 318 ALA A O 1
ATOM 2457 N N . GLU A 1 319 ? 27.620 -17.552 -4.252 1.00 49.66 319 GLU A N 1
ATOM 2458 C CA . GLU A 1 319 ? 28.558 -16.801 -3.398 1.00 49.66 319 GLU A CA 1
ATOM 2459 C C . GLU A 1 319 ? 28.116 -15.337 -3.228 1.00 49.66 319 GLU A C 1
ATOM 2461 O O . GLU A 1 319 ? 28.177 -14.793 -2.128 1.00 49.66 319 GLU A O 1
ATOM 2466 N N . TRP A 1 320 ? 27.589 -14.720 -4.286 1.00 49.69 320 TRP A N 1
ATOM 2467 C CA . TRP A 1 320 ? 27.068 -13.351 -4.294 1.00 49.69 320 TRP A CA 1
ATOM 2468 C C . TRP A 1 320 ? 25.786 -13.184 -3.463 1.00 49.69 320 TRP A C 1
ATOM 2470 O O . TRP A 1 320 ? 25.607 -12.153 -2.815 1.00 49.69 320 TRP A O 1
ATOM 2480 N N . MET A 1 321 ? 24.913 -14.198 -3.431 1.00 46.41 321 MET A N 1
ATOM 2481 C CA . MET A 1 321 ? 23.708 -14.226 -2.588 1.00 46.41 321 MET A CA 1
ATOM 2482 C C . MET A 1 321 ? 23.971 -14.732 -1.159 1.00 46.41 321 MET A C 1
ATOM 2484 O O . MET A 1 321 ? 23.153 -14.498 -0.273 1.00 46.41 321 MET A O 1
ATOM 2488 N N . GLY A 1 322 ? 25.102 -15.401 -0.915 1.00 47.75 322 GLY A N 1
ATOM 2489 C CA . GLY A 1 322 ? 25.485 -15.996 0.371 1.00 47.75 322 GLY A CA 1
ATOM 2490 C C . GLY A 1 322 ? 26.165 -15.048 1.366 1.00 47.75 322 GLY A C 1
ATOM 2491 O O . GLY A 1 322 ? 26.738 -15.514 2.353 1.00 47.75 322 GLY A O 1
ATOM 2492 N N . GLY A 1 323 ? 26.131 -13.732 1.132 1.00 42.88 323 GLY A N 1
ATOM 2493 C CA . GLY A 1 323 ? 26.671 -12.732 2.055 1.00 42.88 323 GLY A CA 1
ATOM 2494 C C . GLY A 1 323 ? 26.037 -12.825 3.451 1.00 42.88 323 GLY A C 1
ATOM 2495 O O . GLY A 1 323 ? 24.855 -12.542 3.618 1.00 42.88 323 GLY A O 1
ATOM 2496 N N . GLN A 1 324 ? 26.851 -13.239 4.431 1.00 45.12 324 GLN A N 1
ATOM 2497 C CA . GLN A 1 324 ? 26.626 -13.424 5.882 1.00 45.12 324 GLN A CA 1
ATOM 2498 C C . GLN A 1 324 ? 25.423 -14.250 6.375 1.00 45.12 324 GLN A C 1
ATOM 2500 O O . GLN A 1 324 ? 25.473 -14.739 7.501 1.00 45.12 324 GLN A O 1
ATOM 2505 N N . ALA A 1 325 ? 24.409 -14.523 5.561 1.00 42.75 325 ALA A N 1
ATOM 2506 C CA . ALA A 1 325 ? 23.372 -15.498 5.877 1.00 42.75 325 ALA A CA 1
ATOM 2507 C C . ALA A 1 325 ? 23.359 -16.579 4.793 1.00 42.75 325 ALA A C 1
ATOM 2509 O O . ALA A 1 325 ? 23.072 -16.304 3.629 1.00 42.75 325 ALA A O 1
ATOM 2510 N N . ARG A 1 326 ? 23.683 -17.822 5.175 1.00 41.25 326 ARG A N 1
ATOM 2511 C CA . ARG A 1 326 ? 23.617 -19.014 4.312 1.00 41.25 326 ARG A CA 1
ATOM 2512 C C . ARG A 1 326 ? 22.153 -19.325 3.961 1.00 41.25 326 ARG A C 1
ATOM 2514 O O . ARG A 1 326 ? 21.560 -20.231 4.530 1.00 41.25 326 ARG A O 1
ATOM 2521 N N . ALA A 1 327 ? 21.557 -18.550 3.056 1.00 45.47 327 ALA A N 1
ATOM 2522 C CA . ALA A 1 327 ? 20.161 -18.709 2.637 1.00 45.47 327 ALA A CA 1
ATOM 2523 C C . ALA A 1 327 ? 19.957 -19.861 1.638 1.00 45.47 327 ALA A C 1
ATOM 2525 O O . ALA A 1 327 ? 18.837 -20.319 1.441 1.00 45.47 327 ALA A O 1
ATOM 2526 N N . PHE A 1 328 ? 21.033 -20.369 1.040 1.00 40.97 328 PHE A N 1
ATOM 2527 C CA . PHE A 1 328 ? 21.000 -21.561 0.206 1.00 40.97 328 PHE A CA 1
ATOM 2528 C C . PHE A 1 328 ? 22.147 -22.473 0.640 1.00 40.97 328 PHE A C 1
ATOM 2530 O O . PHE A 1 328 ? 23.314 -22.080 0.593 1.00 40.97 328 PHE A O 1
ATOM 2537 N N . GLY A 1 329 ? 21.817 -23.683 1.104 1.00 44.88 329 GLY A N 1
ATOM 2538 C CA . GLY A 1 329 ? 22.795 -24.760 1.286 1.00 44.88 329 GLY A CA 1
ATOM 2539 C C . GLY A 1 329 ? 23.541 -25.055 -0.021 1.00 44.88 329 GLY A C 1
ATOM 2540 O O . GLY A 1 329 ? 23.199 -24.490 -1.055 1.00 44.88 329 GLY A O 1
ATOM 2541 N N . ALA A 1 330 ? 24.554 -25.924 0.029 1.00 42.06 330 ALA A N 1
ATOM 2542 C CA . ALA A 1 330 ? 25.551 -26.210 -1.018 1.00 42.06 330 ALA A CA 1
ATOM 2543 C C . ALA A 1 330 ? 25.004 -26.721 -2.380 1.00 42.06 330 ALA A C 1
ATOM 2545 O O . ALA A 1 330 ? 25.428 -27.756 -2.892 1.00 42.06 330 ALA A O 1
ATOM 2546 N N . ARG A 1 331 ? 24.064 -26.006 -2.999 1.00 42.75 331 ARG A N 1
ATOM 2547 C CA . ARG A 1 331 ? 23.480 -26.319 -4.298 1.00 42.75 331 ARG A CA 1
ATOM 2548 C C . ARG A 1 331 ? 24.437 -25.858 -5.392 1.00 42.75 331 ARG A C 1
ATOM 2550 O O . ARG A 1 331 ? 24.780 -24.682 -5.495 1.00 42.75 331 ARG A O 1
ATOM 2557 N N . ARG A 1 332 ? 24.865 -26.817 -6.212 1.00 39.12 332 ARG A N 1
ATOM 2558 C CA . ARG A 1 332 ? 25.634 -26.588 -7.438 1.00 39.12 332 ARG A CA 1
ATOM 2559 C C . ARG A 1 332 ? 24.656 -26.131 -8.522 1.00 39.12 332 ARG A C 1
ATOM 2561 O O . ARG A 1 332 ? 23.737 -26.869 -8.859 1.00 39.12 332 ARG A O 1
ATOM 2568 N N . GLY A 1 333 ? 24.815 -24.908 -9.018 1.00 42.38 333 GLY A N 1
ATOM 2569 C CA . GLY A 1 333 ? 24.051 -24.402 -10.161 1.00 42.38 333 GLY A CA 1
ATOM 2570 C C . GLY A 1 333 ? 24.735 -24.771 -11.476 1.00 42.38 333 GLY A C 1
ATOM 2571 O O . GLY A 1 333 ? 25.961 -24.718 -11.560 1.00 42.38 333 GLY A O 1
ATOM 2572 N N . VAL A 1 334 ? 23.949 -25.124 -12.493 1.00 36.72 334 VAL A N 1
ATOM 2573 C CA . VAL A 1 334 ? 24.405 -25.269 -13.882 1.00 36.72 334 VAL A CA 1
ATOM 2574 C C . VAL A 1 334 ? 23.946 -24.027 -14.639 1.00 36.72 334 VAL A C 1
ATOM 2576 O O . VAL A 1 334 ? 22.757 -23.716 -14.645 1.00 36.72 334 VAL A O 1
ATOM 2579 N N . HIS A 1 335 ? 24.883 -23.301 -15.244 1.00 41.09 335 HIS A N 1
ATOM 2580 C CA . HIS A 1 335 ? 24.579 -22.179 -16.128 1.00 41.09 335 HIS A CA 1
ATOM 2581 C C . HIS A 1 335 ? 24.845 -22.606 -17.570 1.00 41.09 335 HIS A C 1
ATOM 2583 O O . HIS A 1 335 ? 25.929 -23.100 -17.877 1.00 41.09 335 HIS A O 1
ATOM 2589 N N . PHE A 1 336 ? 23.874 -22.389 -18.454 1.00 37.94 336 PHE A N 1
ATOM 2590 C CA . PHE A 1 336 ? 24.077 -22.527 -19.891 1.00 37.94 336 PHE A CA 1
ATOM 2591 C C . PHE A 1 336 ? 24.602 -21.192 -20.423 1.00 37.94 336 PHE A C 1
ATOM 2593 O O . PHE A 1 336 ? 23.882 -20.194 -20.422 1.00 37.94 336 PHE A O 1
ATOM 2600 N N . LEU A 1 337 ? 25.867 -21.154 -20.844 1.00 39.03 337 LEU A N 1
ATOM 2601 C CA . LEU A 1 337 ? 26.360 -20.049 -21.660 1.00 39.03 337 LEU A CA 1
ATOM 2602 C C . LEU A 1 337 ? 25.738 -20.187 -23.053 1.00 39.03 337 LEU A C 1
ATOM 2604 O O . LEU A 1 337 ? 25.705 -21.275 -23.626 1.00 39.03 337 LEU A O 1
ATOM 2608 N N . LYS A 1 338 ? 25.203 -19.081 -23.574 1.00 38.69 338 LYS A N 1
ATOM 2609 C CA . LYS A 1 338 ? 24.652 -19.004 -24.930 1.00 38.69 338 LYS A CA 1
ATOM 2610 C C . LYS A 1 338 ? 25.729 -19.468 -25.928 1.00 38.69 338 LYS A C 1
ATOM 2612 O O . LYS A 1 338 ? 26.879 -19.064 -25.754 1.00 38.69 338 LYS A O 1
ATOM 2617 N N . PRO A 1 339 ? 25.400 -20.256 -26.966 1.00 37.31 339 PRO A N 1
ATOM 2618 C CA . PRO A 1 339 ? 26.371 -20.564 -28.006 1.00 37.31 339 PRO A CA 1
ATOM 2619 C C . PRO A 1 339 ? 26.852 -19.256 -28.644 1.00 37.31 339 PRO A C 1
ATOM 2621 O O . PRO A 1 339 ? 26.058 -18.474 -29.176 1.00 37.31 339 PRO A O 1
ATOM 2624 N N . THR A 1 340 ? 28.151 -18.991 -28.543 1.00 36.91 340 THR A N 1
ATOM 2625 C CA . THR A 1 340 ? 28.824 -17.966 -29.335 1.00 36.91 340 THR A CA 1
ATOM 2626 C C . THR A 1 340 ? 29.117 -18.554 -30.702 1.00 36.91 340 THR A C 1
ATOM 2628 O O . THR A 1 340 ? 29.851 -19.532 -30.815 1.00 36.91 340 THR A O 1
ATOM 2631 N N . TRP A 1 341 ? 28.541 -17.952 -31.736 1.00 32.91 341 TRP A N 1
ATOM 2632 C CA . TRP A 1 341 ? 28.901 -18.236 -33.116 1.00 32.91 341 TRP A CA 1
ATOM 2633 C C . TRP A 1 341 ? 30.172 -17.447 -33.429 1.00 32.91 341 TRP A C 1
ATOM 2635 O O . TRP A 1 341 ? 30.112 -16.248 -33.687 1.00 32.91 341 TRP A O 1
ATOM 2645 N N . THR A 1 342 ? 31.330 -18.093 -33.377 1.00 35.62 342 THR A N 1
ATOM 2646 C CA . THR A 1 342 ? 32.506 -17.621 -34.111 1.00 35.62 342 THR A CA 1
ATOM 2647 C C . THR A 1 342 ? 32.417 -18.228 -35.501 1.00 35.62 342 THR A C 1
ATOM 2649 O O . THR A 1 342 ? 32.662 -19.419 -35.667 1.00 35.62 342 THR A O 1
ATOM 2652 N N . MET A 1 343 ? 32.021 -17.434 -36.500 1.00 30.06 343 MET A N 1
ATOM 2653 C CA . MET A 1 343 ? 32.358 -17.798 -37.872 1.00 30.06 343 MET A CA 1
ATOM 2654 C C . MET A 1 343 ? 33.870 -17.642 -37.993 1.00 30.06 343 MET A C 1
ATOM 2656 O O . MET A 1 343 ? 34.375 -16.520 -37.992 1.00 30.06 343 MET A O 1
ATOM 2660 N N . GLU A 1 344 ? 34.596 -18.753 -38.055 1.00 35.00 344 GLU A N 1
ATOM 2661 C CA . GLU A 1 344 ? 35.932 -18.727 -38.633 1.00 35.00 344 GLU A CA 1
ATOM 2662 C C . GLU A 1 344 ? 35.756 -18.332 -40.100 1.00 35.00 344 GLU A C 1
ATOM 2664 O O . GLU A 1 344 ? 35.184 -19.076 -40.899 1.00 35.00 344 GLU A O 1
ATOM 2669 N N . THR A 1 345 ? 36.175 -17.115 -40.449 1.00 38.47 345 THR A N 1
ATOM 2670 C CA . THR A 1 345 ? 36.427 -16.745 -41.839 1.00 38.47 345 THR A CA 1
ATOM 2671 C C . THR A 1 345 ? 37.525 -17.666 -42.339 1.00 38.47 345 THR A C 1
ATOM 2673 O O . THR A 1 345 ? 38.702 -17.426 -42.084 1.00 38.47 345 THR A O 1
ATOM 2676 N N . THR A 1 346 ? 37.129 -18.753 -42.989 1.00 38.16 346 THR A N 1
ATOM 2677 C CA . THR A 1 346 ? 38.044 -19.558 -43.784 1.00 38.16 346 THR A CA 1
ATOM 2678 C C . THR A 1 346 ? 38.460 -18.717 -44.980 1.00 38.16 346 THR A C 1
ATOM 2680 O O . THR A 1 346 ? 37.633 -18.068 -45.621 1.00 38.16 346 THR A O 1
ATOM 2683 N N . ASP A 1 347 ? 39.767 -18.685 -45.192 1.00 40.41 347 ASP A N 1
ATOM 2684 C CA . ASP A 1 347 ? 40.497 -17.924 -46.192 1.00 40.41 347 ASP A CA 1
ATOM 2685 C C . ASP A 1 347 ? 39.758 -17.793 -47.534 1.00 40.41 347 ASP A C 1
ATOM 2687 O O . ASP A 1 347 ? 39.720 -18.719 -48.345 1.00 40.41 347 ASP A O 1
ATOM 2691 N N . LEU A 1 348 ? 39.227 -16.600 -47.809 1.00 41.50 348 LEU A N 1
ATOM 2692 C CA . LEU A 1 348 ? 39.052 -16.147 -49.185 1.00 41.50 348 LEU A CA 1
ATOM 2693 C C . LEU A 1 348 ? 40.401 -15.591 -49.643 1.00 41.50 348 LEU A C 1
ATOM 2695 O O . LEU A 1 348 ? 40.709 -14.415 -49.447 1.00 41.50 348 LEU A O 1
ATOM 2699 N N . ALA A 1 349 ? 41.222 -16.474 -50.208 1.00 44.25 349 ALA A N 1
ATOM 2700 C CA . ALA A 1 349 ? 42.308 -16.073 -51.092 1.00 44.25 349 ALA A CA 1
ATOM 2701 C C . ALA A 1 349 ? 41.716 -15.536 -52.420 1.00 44.25 349 ALA A C 1
ATOM 2703 O O . ALA A 1 349 ? 40.626 -15.973 -52.800 1.00 44.25 349 ALA A O 1
ATOM 2704 N N . PRO A 1 350 ? 42.389 -14.574 -53.081 1.00 51.91 350 PRO A N 1
ATOM 2705 C CA . PRO A 1 350 ? 41.860 -13.832 -54.232 1.00 51.91 350 PRO A CA 1
ATOM 2706 C C . PRO A 1 350 ? 41.608 -14.669 -55.489 1.00 51.91 350 PRO A C 1
ATOM 2708 O O . PRO A 1 350 ? 42.341 -15.661 -55.712 1.00 51.91 350 PRO A O 1
#

Mean predicted aligned error: 10.94 Å

Solvent-accessible surface area (backbone atoms only — not comparable to full-atom values): 20383 Å² total; per-residue (Å²): 131,83,77,60,33,41,37,40,35,38,40,55,83,68,26,54,58,69,60,52,35,47,52,45,43,28,23,64,50,33,46,41,27,38,36,58,56,38,91,78,32,32,35,40,37,75,80,35,58,73,39,35,46,48,30,18,58,75,70,74,34,72,29,95,50,47,60,26,66,54,45,49,49,52,31,72,73,36,58,59,63,40,49,50,36,50,52,52,34,41,47,74,69,68,32,46,28,35,33,35,38,48,41,65,88,52,53,54,68,73,53,49,49,59,54,48,72,42,84,50,41,21,38,35,40,39,25,31,29,44,48,57,26,50,53,53,47,52,52,25,64,72,69,75,47,90,63,73,51,84,44,51,86,56,42,59,75,77,56,66,68,60,49,52,57,51,46,56,51,51,46,52,46,47,49,54,52,50,48,50,47,62,77,50,70,46,38,34,26,62,43,42,26,71,83,35,55,70,46,62,61,72,60,18,53,53,43,51,45,53,43,39,43,39,36,75,39,85,76,46,66,78,51,82,76,62,62,90,58,73,55,83,35,53,77,66,84,55,68,45,73,46,25,66,50,25,68,62,53,51,52,51,28,51,76,68,72,38,40,69,65,37,61,36,37,67,66,73,89,71,55,51,86,53,51,64,92,80,72,71,78,76,71,87,74,76,86,54,79,83,78,64,79,86,83,86,87,82,86,85,92,59,99,86,64,88,76,79,74,71,79,50,97,62,38,66,67,57,61,68,65,38,67,95,46,78,82,66,72,98,71,77,61,86,66,84,72,77,88,76,86,76,80,77,80,72,82,82,74,134

pLDDT: mean 82.81, std 23.43, range [27.62, 98.69]

Radius of gyration: 24.71 Å; Cα contacts (8 Å, |Δi|>4): 471; chains: 1; bounding box: 69×56×82 Å